Protein AF-A0A327SBS2-F1 (afdb_monomer)

Solvent-accessible surface area (backbone atoms only — not comparable to full-atom values): 11039 Å² total; per-residue (Å²): 139,83,83,77,79,77,68,60,77,76,62,64,79,78,76,78,75,88,78,76,82,39,52,53,24,62,50,71,58,96,84,44,79,43,70,54,49,94,19,88,35,49,37,46,69,55,26,73,46,75,60,91,90,46,40,37,39,25,8,26,40,35,67,100,48,38,32,20,31,36,27,51,72,56,48,68,45,71,47,48,76,61,71,91,72,48,86,82,64,71,45,24,42,33,38,20,55,41,75,59,90,92,44,44,38,34,12,11,26,45,78,45,32,18,24,34,25,54,74,42,42,63,44,74,62,57,78,90,87,63,100,81,65,79,93,67,78,86,59,42,22,36,20,55,35,52,49,75,56,95,90,48,47,39,37,34,30,42,38,48,56,90,51,86,86,51,82,82,52,83,42,83,46,76,52,67,70,82,77,81,82,79,79,78,81,129

Secondary structure (DSSP, 8-state):
---GGGSSTTTGGGSSS-S---S--EEEETTEEEE-S-SSSEEEEEEEEEETTEEEEEEEEEESEEEEEEEETTEEEEPPP-TTT-SS---EEEEEEEEETTEEEEEEEETTEEEEEETTEEEE-S----SS--S-----EEEEEEEEETTEEEEEEEEE---SSSS--EEEEEEES---------

Nearest PDB structures (foldseek):
  5l5c-assembly1_A-2  TM=4.211E-01  e=1.988E-01  Mus musculus
  5w8m-assembly4_D  TM=5.284E-01  e=1.839E+00  Thermochaetoides thermophila
  3qcl-assembly1_A  TM=3.940E-01  e=8.402E+00  Homo sapiens

Structure (mmCIF, N/CA/C/O backbone):
data_AF-A0A327SBS2-F1
#
_entry.id   AF-A0A327SBS2-F1
#
loop_
_atom_site.group_PDB
_atom_site.id
_atom_site.type_symbol
_atom_site.label_atom_id
_atom_site.label_alt_id
_atom_site.label_comp_id
_atom_site.label_asym_id
_atom_site.label_entity_id
_atom_site.label_seq_id
_atom_site.pdbx_PDB_ins_code
_atom_site.Cartn_x
_atom_site.Cartn_y
_atom_site.Cartn_z
_atom_site.occupancy
_atom_site.B_iso_or_equiv
_atom_site.auth_seq_id
_atom_site.auth_comp_id
_atom_site.auth_asym_id
_atom_site.auth_atom_id
_atom_site.pdbx_PDB_model_num
ATOM 1 N N . MET A 1 1 ? -11.056 18.745 54.411 1.00 35.59 1 MET A N 1
ATOM 2 C CA . MET A 1 1 ? -9.935 18.120 53.672 1.00 35.59 1 MET A CA 1
ATOM 3 C C . MET A 1 1 ? -10.459 17.638 52.325 1.00 35.59 1 MET A C 1
ATOM 5 O O . MET A 1 1 ? -11.074 16.586 52.263 1.00 35.59 1 MET A O 1
ATOM 9 N N . CYS A 1 2 ? -10.311 18.448 51.274 1.00 31.70 2 CYS A N 1
ATOM 10 C CA . CYS A 1 2 ? -10.743 18.111 49.915 1.00 31.70 2 CYS A CA 1
ATOM 11 C C . CYS A 1 2 ? -9.495 17.719 49.111 1.00 31.70 2 CYS A C 1
ATOM 13 O O . CYS A 1 2 ? -8.538 18.488 49.045 1.00 31.70 2 CYS A O 1
ATOM 15 N N . ASN A 1 3 ? -9.449 16.487 48.606 1.00 35.09 3 ASN A N 1
ATOM 16 C CA . ASN A 1 3 ? -8.238 15.883 48.056 1.00 35.09 3 ASN A CA 1
ATOM 17 C C . ASN A 1 3 ? -8.115 16.246 46.563 1.00 35.09 3 ASN A C 1
ATOM 19 O O . ASN A 1 3 ? -8.650 15.561 45.696 1.00 35.09 3 ASN A O 1
ATOM 23 N N . SER A 1 4 ? -7.403 17.332 46.251 1.00 43.25 4 SER A N 1
ATOM 24 C CA . SER A 1 4 ? -7.187 17.851 44.885 1.00 43.25 4 SER A CA 1
ATOM 25 C C . SER A 1 4 ? -6.245 17.002 44.012 1.00 43.25 4 SER A C 1
ATOM 27 O O . SER A 1 4 ? -5.851 17.411 42.922 1.00 43.25 4 SER A O 1
ATOM 29 N N . LYS A 1 5 ? -5.887 15.786 44.440 1.00 44.91 5 LYS A N 1
ATOM 30 C CA . LYS A 1 5 ? -4.904 14.935 43.747 1.00 44.91 5 LYS A CA 1
ATOM 31 C C . LYS A 1 5 ? -5.462 14.149 42.549 1.00 44.91 5 LYS A C 1
ATOM 33 O O . LYS A 1 5 ? -4.692 13.468 41.877 1.00 44.91 5 LYS A O 1
ATOM 38 N N . SER A 1 6 ? -6.762 14.253 42.248 1.00 45.91 6 SER A N 1
ATOM 39 C CA . SER A 1 6 ? -7.410 13.471 41.177 1.00 45.91 6 SER A CA 1
ATOM 40 C C . SER A 1 6 ? -7.530 14.179 39.818 1.00 45.91 6 SER A C 1
ATOM 42 O O . SER A 1 6 ? -7.888 13.527 38.843 1.00 45.91 6 SER A O 1
ATOM 44 N N . LEU A 1 7 ? -7.221 15.476 39.710 1.00 41.88 7 LEU A N 1
ATOM 45 C CA . LEU A 1 7 ? -7.415 16.242 38.463 1.00 41.88 7 LEU A CA 1
ATOM 46 C C . LEU A 1 7 ? -6.122 16.528 37.678 1.00 41.88 7 LEU A C 1
ATOM 48 O O . LEU A 1 7 ? -6.184 16.988 36.546 1.00 41.88 7 LEU A O 1
ATOM 52 N N . ILE A 1 8 ? -4.947 16.194 38.224 1.00 39.12 8 ILE A N 1
ATOM 53 C CA . ILE A 1 8 ? -3.649 16.531 37.601 1.00 39.12 8 ILE A CA 1
ATOM 54 C C . ILE A 1 8 ? -3.088 15.376 36.748 1.00 39.12 8 ILE A C 1
ATOM 56 O O . ILE A 1 8 ? -2.320 15.604 35.818 1.00 39.12 8 ILE A O 1
ATOM 60 N N . LYS A 1 9 ? -3.528 14.128 36.970 1.00 36.28 9 LYS A N 1
ATOM 61 C CA . LYS A 1 9 ? -3.070 12.975 36.167 1.00 36.28 9 LYS A CA 1
ATOM 62 C C . LYS A 1 9 ? -3.706 12.887 34.773 1.00 36.28 9 LYS A C 1
ATOM 64 O O . LYS A 1 9 ? -3.168 12.198 33.919 1.00 36.28 9 LYS A O 1
ATOM 69 N N . SER A 1 10 ? -4.812 13.596 34.535 1.00 45.09 10 SER A N 1
ATOM 70 C CA . SER A 1 10 ? -5.526 13.590 33.248 1.00 45.09 10 SER A CA 1
ATOM 71 C C . SER A 1 10 ? -5.122 14.732 32.309 1.00 45.09 10 SER A C 1
ATOM 73 O O . SER A 1 10 ? -5.426 14.662 31.124 1.00 45.09 10 SER A O 1
ATOM 75 N N . ALA A 1 11 ? -4.457 15.777 32.812 1.00 40.56 11 ALA A N 1
ATOM 76 C CA . ALA A 1 11 ? -4.114 16.965 32.024 1.00 40.56 11 ALA A CA 1
ATOM 77 C C . ALA A 1 11 ? -2.638 17.008 31.584 1.00 40.56 11 ALA A C 1
ATOM 79 O O . ALA A 1 11 ? -2.298 17.735 30.658 1.00 40.56 11 ALA A O 1
ATOM 80 N N . LEU A 1 12 ? -1.761 16.201 32.198 1.00 36.97 12 LEU A N 1
ATOM 81 C CA . LEU A 1 12 ? -0.331 16.170 31.857 1.00 36.97 12 LEU A CA 1
ATOM 82 C C . LEU A 1 12 ? 0.021 15.253 30.671 1.00 36.97 12 LEU A C 1
ATOM 84 O O . LEU A 1 12 ? 1.122 15.347 30.142 1.00 36.97 12 LEU A O 1
ATOM 88 N N . SER A 1 13 ? -0.899 14.388 30.232 1.00 50.09 13 SER A N 1
ATOM 89 C CA . SER A 1 13 ? -0.658 13.467 29.108 1.00 50.09 13 SER A CA 1
ATOM 90 C C . SER A 1 13 ? -0.921 14.089 27.730 1.00 50.09 13 SER A C 1
ATOM 92 O O . SER A 1 13 ? -0.699 13.421 26.725 1.00 50.09 13 SER A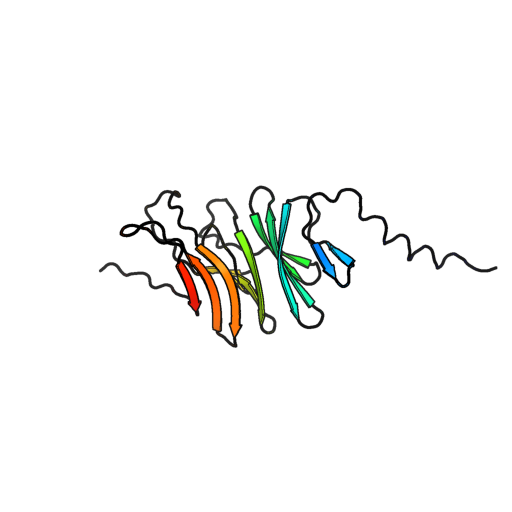 O 1
ATOM 94 N N . LEU A 1 14 ? -1.402 15.337 27.664 1.00 45.91 14 LEU A N 1
ATOM 95 C CA . LEU A 1 14 ? -1.806 15.978 26.406 1.00 45.91 14 LEU A CA 1
ATOM 96 C C . LEU A 1 14 ? -0.849 17.082 25.918 1.00 45.91 14 LEU A C 1
ATOM 98 O O . LEU A 1 14 ? -1.101 17.664 24.870 1.00 45.91 14 LEU A O 1
ATOM 102 N N . PHE A 1 15 ? 0.240 17.380 26.640 1.00 45.09 15 PHE A N 1
ATOM 103 C CA . PHE A 1 15 ? 1.111 18.527 26.325 1.00 45.09 15 PHE A CA 1
ATOM 104 C C . PHE A 1 15 ? 2.614 18.204 26.263 1.00 45.09 15 PHE A C 1
ATOM 106 O O . PHE A 1 15 ? 3.448 19.088 26.433 1.00 45.09 15 PHE A O 1
ATOM 113 N N . LEU A 1 16 ? 2.977 16.944 25.998 1.00 41.97 16 LEU A N 1
ATOM 114 C CA . LEU A 1 16 ? 4.379 16.523 25.859 1.00 41.97 16 LEU A CA 1
ATOM 115 C C . LEU A 1 16 ? 4.670 15.774 24.543 1.00 41.97 16 LEU A C 1
ATOM 117 O O . LEU A 1 16 ? 5.490 14.866 24.530 1.00 41.97 16 LEU A O 1
ATOM 121 N N . ILE A 1 17 ? 3.991 16.127 23.443 1.00 50.75 17 ILE A N 1
ATOM 122 C CA . ILE A 1 17 ? 4.275 15.553 22.105 1.00 50.75 17 ILE A CA 1
ATOM 123 C C . ILE A 1 17 ? 4.868 16.596 21.129 1.00 50.75 17 ILE A C 1
ATOM 125 O O . ILE A 1 17 ? 5.333 16.246 20.055 1.00 50.75 17 ILE A O 1
ATOM 129 N N . PHE A 1 18 ? 4.979 17.877 21.498 1.00 48.78 18 PHE A N 1
ATOM 130 C CA . PHE A 1 18 ? 5.447 18.926 20.572 1.00 48.78 18 PHE A CA 1
ATOM 131 C C . PHE A 1 18 ? 6.913 19.346 20.723 1.00 48.78 18 PHE A C 1
ATOM 133 O O . PHE A 1 18 ? 7.241 20.520 20.563 1.00 48.78 18 PHE A O 1
ATOM 140 N N . LEU A 1 19 ? 7.831 18.416 20.984 1.00 42.59 19 LEU A N 1
ATOM 141 C CA . LEU A 1 19 ? 9.252 18.733 20.859 1.00 42.59 19 LEU A CA 1
ATOM 142 C C . LEU A 1 19 ? 9.979 17.589 20.161 1.00 42.59 19 LEU A C 1
ATOM 144 O O . LEU A 1 19 ? 10.115 16.509 20.722 1.00 42.59 19 LEU A O 1
ATOM 148 N N . THR A 1 20 ? 10.440 17.879 18.940 1.00 42.44 20 THR A N 1
ATOM 149 C CA . THR A 1 20 ? 11.058 16.976 17.947 1.00 42.44 20 THR A CA 1
ATOM 150 C C . THR A 1 20 ? 10.093 16.193 17.044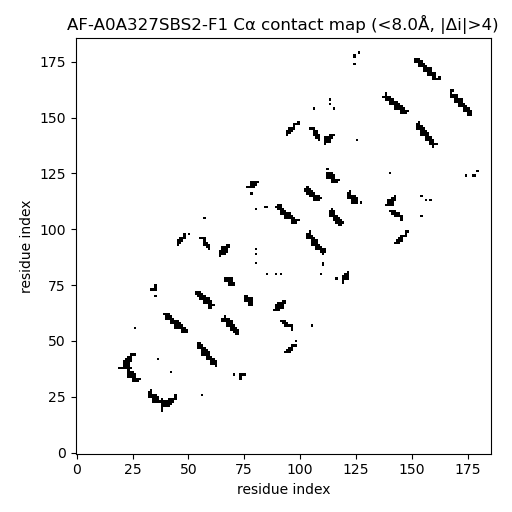 1.00 42.44 20 THR A C 1
ATOM 152 O O . THR A 1 20 ? 10.302 15.023 16.762 1.00 42.44 20 THR A O 1
ATOM 155 N N . ALA A 1 21 ? 9.064 16.845 16.490 1.00 43.12 21 ALA A N 1
ATOM 156 C CA . ALA A 1 21 ? 8.462 16.329 15.256 1.00 43.12 21 ALA A CA 1
ATOM 157 C C . ALA A 1 21 ? 9.437 16.573 14.089 1.00 43.12 21 ALA A C 1
ATOM 159 O O . ALA A 1 21 ? 9.340 17.558 13.358 1.00 43.12 21 ALA A O 1
ATOM 160 N N . LEU A 1 22 ? 10.443 15.707 13.976 1.00 47.34 22 LEU A N 1
ATOM 161 C CA . LEU A 1 22 ? 11.039 15.396 12.685 1.00 47.34 22 LEU A CA 1
ATOM 162 C C . LEU A 1 22 ? 9.996 14.547 11.927 1.00 47.34 22 LEU A C 1
ATOM 164 O O . LEU A 1 22 ? 9.181 13.866 12.545 1.00 47.34 22 LEU A O 1
ATOM 168 N N . VAL A 1 23 ? 9.916 14.744 10.613 1.00 47.22 23 VAL A N 1
ATOM 169 C CA . VAL A 1 23 ? 8.784 14.404 9.728 1.00 47.22 23 VAL A CA 1
ATOM 170 C C . VAL A 1 23 ? 8.104 13.073 10.092 1.00 47.22 23 VAL A C 1
ATOM 172 O O . VAL A 1 23 ? 8.698 12.016 9.929 1.00 47.22 23 VAL A O 1
ATOM 175 N N . SER A 1 24 ? 6.854 13.114 10.573 1.00 54.72 24 SER A N 1
ATOM 176 C CA . SER A 1 24 ? 6.061 11.918 10.882 1.00 54.72 24 SER A CA 1
ATOM 177 C C . SER A 1 24 ? 4.921 11.709 9.888 1.00 54.72 24 SER A C 1
ATOM 179 O O . SER A 1 24 ? 4.363 12.649 9.323 1.00 54.72 24 SER A O 1
ATOM 181 N N . CYS A 1 25 ? 4.567 10.447 9.663 1.00 62.81 25 CYS A N 1
ATOM 182 C CA . CYS A 1 25 ? 3.331 10.086 8.994 1.00 62.81 25 CYS A CA 1
ATOM 183 C C . CYS A 1 25 ? 2.225 10.007 10.046 1.00 62.81 25 CYS A C 1
ATOM 185 O O . CYS A 1 25 ? 2.308 9.177 10.946 1.00 62.81 25 CYS A O 1
ATOM 187 N N . ASP A 1 26 ? 1.180 10.819 9.918 1.00 76.31 26 ASP A N 1
ATOM 188 C CA . ASP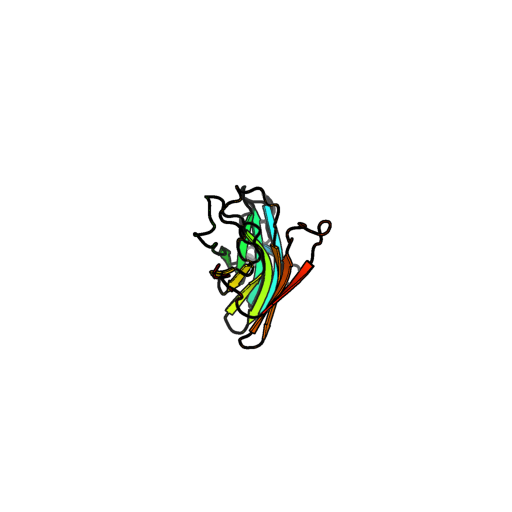 A 1 26 ? 0.091 10.885 10.895 1.00 76.31 26 ASP A CA 1
ATOM 189 C C . ASP A 1 26 ? -1.266 10.676 10.211 1.00 76.31 26 ASP A C 1
ATOM 191 O O . ASP A 1 26 ? -1.423 10.890 9.006 1.00 76.31 26 ASP A O 1
ATOM 195 N N . TYR A 1 27 ? -2.278 10.292 10.988 1.00 80.94 27 TYR A N 1
ATOM 196 C CA . TYR A 1 27 ? -3.676 10.489 10.600 1.00 80.94 27 TYR A CA 1
ATOM 197 C C . TYR A 1 27 ? -4.446 11.163 11.730 1.00 80.94 27 TYR A C 1
ATOM 199 O O . TYR A 1 27 ? -4.108 11.019 12.901 1.00 80.94 27 TYR A O 1
ATOM 207 N N . TRP A 1 28 ? -5.514 11.880 11.392 1.00 80.94 28 TRP A N 1
ATOM 208 C CA . TRP A 1 28 ? -6.361 12.544 12.378 1.00 80.94 28 TRP A CA 1
ATOM 209 C C . TRP A 1 28 ? -7.632 11.735 12.595 1.00 80.94 28 TRP A C 1
ATOM 211 O O . TRP A 1 28 ? -8.353 11.425 11.646 1.00 80.94 28 TRP A O 1
ATOM 221 N N . LYS A 1 29 ? -7.923 11.417 13.856 1.00 77.88 29 LYS A N 1
ATOM 222 C CA . LYS A 1 29 ? -9.189 10.825 14.285 1.00 77.88 29 LYS A CA 1
ATOM 223 C C . LYS A 1 29 ? -9.929 11.846 15.135 1.00 77.88 29 LYS A C 1
ATOM 225 O O . LYS A 1 29 ? -9.460 12.195 16.212 1.00 77.88 29 LYS A O 1
ATOM 230 N N . ASP A 1 30 ? -11.054 12.345 14.628 1.00 85.19 30 ASP A N 1
ATOM 231 C CA . ASP A 1 30 ? -11.888 13.342 15.317 1.00 85.19 30 ASP A CA 1
ATOM 232 C C . ASP A 1 30 ? -11.095 14.593 15.753 1.00 85.19 30 ASP A C 1
ATOM 234 O O . ASP A 1 30 ? -11.277 15.137 16.838 1.00 85.19 30 ASP A O 1
ATOM 238 N N . GLY A 1 31 ? -10.159 15.028 14.901 1.00 82.25 31 GLY A N 1
ATOM 239 C CA . GLY A 1 31 ? -9.269 16.164 15.163 1.00 82.25 31 GLY A CA 1
ATOM 240 C C . GLY A 1 31 ? -8.049 15.848 16.036 1.00 82.25 31 GLY A C 1
ATOM 241 O O . GLY A 1 31 ? -7.173 16.698 16.171 1.00 82.25 31 GLY A O 1
ATOM 242 N N . ILE A 1 32 ? -7.944 14.634 16.583 1.00 81.06 32 ILE A N 1
ATOM 243 C CA . ILE A 1 32 ? -6.805 14.194 17.395 1.00 81.06 32 ILE A CA 1
ATOM 244 C C . ILE A 1 32 ? -5.777 13.495 16.490 1.00 81.06 32 ILE A C 1
ATOM 246 O O . ILE A 1 32 ? -6.142 12.532 15.805 1.00 81.06 32 ILE A O 1
ATOM 250 N N . PRO A 1 33 ? -4.507 13.944 16.463 1.00 82.06 33 PRO A N 1
ATOM 251 C CA . PRO A 1 33 ? -3.468 13.289 15.679 1.00 82.06 33 PRO A CA 1
ATOM 252 C C . PRO A 1 33 ? -3.109 11.925 16.277 1.00 82.06 33 PRO A C 1
ATOM 254 O O . PRO A 1 33 ? -2.955 11.771 17.491 1.00 82.06 33 PRO A O 1
ATOM 257 N N . VAL A 1 34 ? -2.952 10.938 15.405 1.00 82.50 34 VAL A N 1
ATOM 258 C CA . VAL A 1 34 ? -2.415 9.616 15.709 1.00 82.50 34 VAL A CA 1
ATOM 259 C C . VAL A 1 34 ? -1.127 9.453 14.917 1.00 82.50 34 VAL A C 1
ATOM 261 O O . VAL A 1 34 ? -1.146 9.364 13.689 1.00 82.50 34 VAL A O 1
ATOM 264 N N . VAL A 1 35 ? -0.019 9.418 15.650 1.00 80.12 35 VAL A N 1
ATOM 265 C CA . VAL A 1 35 ? 1.332 9.314 15.098 1.00 80.12 35 VAL A CA 1
ATOM 266 C C . VAL A 1 35 ? 1.587 7.886 14.622 1.00 80.12 35 VAL A C 1
ATOM 268 O O . VAL A 1 35 ? 1.342 6.935 15.370 1.00 80.12 35 VAL A O 1
ATOM 271 N N . LEU A 1 36 ? 2.058 7.719 13.382 1.00 73.81 36 LEU A N 1
ATOM 272 C CA . LEU A 1 36 ? 2.340 6.398 12.805 1.00 73.81 36 LEU A CA 1
ATOM 273 C C . LEU A 1 36 ? 3.821 6.046 12.794 1.00 73.81 36 LEU A C 1
ATOM 275 O O . LEU A 1 36 ? 4.132 4.861 12.754 1.00 73.81 36 LEU A O 1
ATOM 279 N N . THR A 1 37 ? 4.718 7.027 12.792 1.00 72.69 37 THR A N 1
ATOM 280 C CA . THR A 1 37 ? 6.176 6.843 12.702 1.00 72.69 37 THR A CA 1
ATOM 281 C C . THR A 1 37 ? 6.865 7.518 13.881 1.00 72.69 37 THR A C 1
ATOM 283 O O . THR A 1 37 ? 6.332 8.456 14.460 1.00 72.69 37 THR A O 1
ATOM 286 N N . ASP A 1 38 ? 8.078 7.094 14.215 1.00 72.56 38 ASP A N 1
ATOM 287 C CA . ASP A 1 38 ? 8.871 7.693 15.299 1.00 72.56 38 ASP A CA 1
ATOM 288 C C . ASP A 1 38 ? 9.525 9.045 14.928 1.00 72.56 38 ASP A C 1
ATOM 290 O O . ASP A 1 38 ? 10.207 9.641 15.757 1.00 72.56 38 ASP A O 1
ATOM 294 N N . GLY A 1 39 ? 9.298 9.529 13.701 1.00 72.69 39 GLY A N 1
ATOM 295 C CA . GLY A 1 39 ? 9.745 10.834 13.208 1.00 72.69 39 GLY A CA 1
ATOM 296 C C . GLY A 1 39 ? 11.175 10.856 12.664 1.00 72.69 39 GLY A C 1
ATOM 297 O O . GLY A 1 39 ? 11.650 11.913 12.261 1.00 72.69 39 GLY A O 1
ATOM 298 N N . HIS A 1 40 ? 11.881 9.721 12.622 1.00 77.19 40 HIS A N 1
ATOM 299 C CA . HIS A 1 40 ? 13.283 9.696 12.178 1.00 77.19 40 HIS A CA 1
ATOM 300 C C . HIS A 1 40 ? 13.450 9.822 10.657 1.00 77.19 40 HIS A C 1
ATOM 302 O O . HIS A 1 40 ? 14.526 10.198 10.198 1.00 77.19 40 HIS A O 1
ATOM 308 N N . ALA A 1 41 ? 12.399 9.549 9.881 1.00 80.25 41 ALA A N 1
ATOM 309 C CA . ALA A 1 41 ? 12.449 9.495 8.426 1.00 80.25 41 ALA A CA 1
ATOM 310 C C . ALA A 1 41 ? 11.236 10.175 7.786 1.00 80.25 41 ALA A C 1
ATOM 312 O O . ALA A 1 41 ? 10.126 10.122 8.313 1.00 80.25 41 ALA A O 1
ATOM 313 N N . ASN A 1 42 ? 11.434 10.764 6.603 1.00 85.56 42 ASN A N 1
ATOM 314 C CA . ASN A 1 42 ? 10.336 11.340 5.830 1.00 85.56 42 ASN A CA 1
ATOM 315 C C . ASN A 1 42 ? 9.313 10.256 5.503 1.00 85.56 42 ASN A C 1
ATOM 317 O O . ASN A 1 42 ? 9.666 9.239 4.920 1.00 85.56 42 ASN A O 1
ATOM 321 N N . ALA A 1 43 ? 8.040 10.473 5.804 1.00 88.25 43 ALA A N 1
ATOM 322 C CA . ALA A 1 43 ? 7.016 9.474 5.546 1.00 88.25 43 ALA A CA 1
ATOM 323 C C . ALA A 1 43 ? 5.744 10.107 4.979 1.00 88.25 43 ALA A C 1
ATOM 325 O O . ALA A 1 43 ? 5.464 11.287 5.192 1.00 88.25 43 ALA A O 1
ATOM 326 N N . SER A 1 44 ? 4.986 9.325 4.212 1.00 91.06 44 SER A N 1
ATOM 327 C CA . SER A 1 44 ? 3.764 9.785 3.553 1.00 91.06 44 SER A CA 1
ATOM 328 C C . SER A 1 44 ? 2.644 8.765 3.711 1.00 91.06 44 SER A C 1
ATOM 330 O O . SER A 1 44 ? 2.798 7.609 3.315 1.00 91.06 44 SER A O 1
ATOM 332 N N . ALA A 1 45 ? 1.508 9.205 4.261 1.00 92.62 45 ALA A N 1
ATOM 333 C CA . ALA A 1 45 ? 0.251 8.460 4.257 1.00 92.62 45 ALA A CA 1
ATOM 334 C C . ALA A 1 45 ? -0.469 8.762 2.948 1.00 92.62 45 ALA A C 1
ATOM 336 O O . ALA A 1 45 ? -0.876 9.897 2.699 1.00 92.62 45 ALA A O 1
ATOM 337 N N . THR A 1 46 ? -0.650 7.743 2.119 1.00 95.69 46 THR A N 1
ATOM 338 C CA . THR A 1 46 ? -1.232 7.893 0.780 1.00 95.69 46 THR A CA 1
ATOM 339 C C . THR A 1 46 ? -2.674 7.411 0.723 1.00 95.69 46 THR A C 1
ATOM 341 O O . THR A 1 46 ? -3.448 7.884 -0.108 1.00 95.69 46 THR A O 1
ATOM 344 N N . ALA A 1 47 ? -3.065 6.497 1.615 1.00 96.94 47 ALA A N 1
ATOM 345 C CA . ALA A 1 47 ? -4.418 5.968 1.654 1.00 96.94 47 ALA A CA 1
ATOM 346 C C . ALA A 1 47 ? -4.848 5.576 3.068 1.00 96.94 47 ALA A C 1
ATOM 348 O O . ALA A 1 47 ? -4.062 5.053 3.856 1.00 96.94 47 ALA A O 1
ATOM 349 N N . ILE A 1 48 ? -6.131 5.778 3.364 1.00 96.50 48 ILE A N 1
ATOM 350 C CA . ILE A 1 48 ? -6.767 5.405 4.627 1.00 96.50 48 ILE A CA 1
ATOM 351 C C . ILE A 1 48 ? -8.089 4.692 4.350 1.00 96.50 48 ILE A C 1
ATOM 353 O O . ILE A 1 48 ? -8.826 5.045 3.431 1.00 96.50 48 ILE A O 1
ATOM 357 N N . THR A 1 49 ? -8.399 3.681 5.153 1.00 96.25 49 THR A N 1
ATOM 358 C CA . THR A 1 49 ? -9.696 3.003 5.137 1.00 96.25 49 THR A CA 1
ATOM 359 C C . THR A 1 49 ? -10.071 2.533 6.538 1.00 96.25 49 THR A C 1
ATOM 361 O O . THR A 1 49 ? -9.212 2.357 7.404 1.00 96.25 49 THR A O 1
ATOM 364 N N . VAL A 1 50 ? -11.367 2.349 6.780 1.00 95.75 50 VAL A N 1
ATOM 365 C CA . VAL A 1 50 ? -11.909 1.982 8.092 1.00 95.75 50 VAL A CA 1
ATOM 366 C C . VAL A 1 50 ? -12.798 0.754 7.943 1.00 95.75 50 VAL A C 1
ATOM 368 O O . VAL A 1 50 ? -13.678 0.716 7.083 1.00 95.75 50 VAL A O 1
ATOM 371 N N . LYS A 1 51 ? -12.593 -0.250 8.802 1.00 95.00 51 LYS A N 1
ATOM 372 C CA . LYS A 1 51 ? -13.460 -1.431 8.908 1.00 95.00 51 LYS A CA 1
ATOM 373 C C . LYS A 1 51 ? -13.889 -1.619 10.360 1.00 95.00 51 LYS A C 1
ATOM 375 O O . LYS A 1 51 ? -13.101 -2.056 11.197 1.00 95.00 51 LYS A O 1
ATOM 380 N N . GLY A 1 52 ? -15.159 -1.341 10.648 1.00 94.44 52 GLY A N 1
ATOM 381 C CA . GLY A 1 52 ? -15.659 -1.347 12.023 1.00 94.44 52 GLY A CA 1
ATOM 382 C C . GLY A 1 52 ? -14.918 -0.299 12.853 1.00 94.44 52 GLY A C 1
ATOM 383 O O . GLY A 1 52 ? -14.960 0.881 12.527 1.00 94.44 52 GLY A O 1
ATOM 384 N N . THR A 1 53 ? -14.215 -0.732 13.899 1.00 92.06 53 THR A N 1
ATOM 385 C CA . THR A 1 53 ? -13.394 0.142 14.755 1.00 92.06 53 THR A CA 1
ATOM 386 C C . THR A 1 53 ? -11.938 0.255 14.309 1.00 92.06 53 THR A C 1
ATOM 388 O O . THR A 1 53 ? -11.194 1.048 14.882 1.00 92.06 53 THR A O 1
ATOM 391 N N . ASP A 1 54 ? -11.517 -0.555 13.337 1.00 93.50 54 ASP A N 1
ATOM 392 C CA . ASP A 1 54 ? -10.131 -0.614 12.895 1.00 93.50 54 ASP A CA 1
ATOM 393 C C . ASP A 1 54 ? -9.861 0.412 11.792 1.00 93.50 54 ASP A C 1
ATOM 395 O O . ASP A 1 54 ? -10.537 0.416 10.759 1.00 93.50 54 ASP A O 1
ATOM 399 N N . VAL A 1 55 ? -8.833 1.233 11.994 1.00 93.88 55 VAL A N 1
ATOM 400 C CA . VAL A 1 55 ? -8.313 2.182 11.006 1.00 93.88 55 VAL A CA 1
ATOM 401 C C . VAL A 1 55 ? -7.056 1.600 10.379 1.00 93.88 55 VAL A C 1
ATOM 403 O O . VAL A 1 55 ? -6.134 1.194 11.090 1.00 93.88 55 VAL A O 1
ATOM 406 N N . TYR A 1 56 ? -7.019 1.580 9.052 1.00 95.31 56 TYR A N 1
ATOM 407 C CA . TYR A 1 56 ? -5.878 1.128 8.274 1.00 95.31 56 TYR A CA 1
ATOM 408 C C . TYR A 1 56 ? -5.340 2.289 7.453 1.00 95.31 56 TYR A C 1
ATOM 410 O O . TYR A 1 56 ? -6.103 2.944 6.745 1.00 95.31 56 TYR A O 1
ATOM 418 N N . VAL A 1 57 ? -4.033 2.514 7.520 1.00 96.12 57 VAL A N 1
ATOM 419 C CA . VAL A 1 57 ? -3.352 3.555 6.740 1.00 96.12 57 VAL A CA 1
ATOM 420 C C . VAL A 1 57 ? -2.220 2.900 5.973 1.00 96.12 57 VAL A C 1
ATOM 422 O O . VAL A 1 57 ? -1.451 2.156 6.572 1.00 96.12 57 VAL A O 1
ATOM 425 N N . ALA A 1 58 ? -2.125 3.152 4.674 1.00 96.31 58 ALA A N 1
ATOM 426 C CA . ALA A 1 58 ? -1.017 2.723 3.831 1.00 96.31 58 ALA A CA 1
ATOM 427 C C . ALA A 1 58 ? -0.198 3.929 3.374 1.00 96.31 58 ALA A C 1
ATOM 429 O O . ALA A 1 58 ? -0.697 5.056 3.306 1.00 96.31 58 ALA A O 1
ATOM 430 N N . GLY A 1 59 ? 1.065 3.669 3.070 1.00 95.12 59 GLY A N 1
ATOM 431 C CA . GLY A 1 59 ? 2.009 4.700 2.699 1.00 95.12 59 GLY A CA 1
ATOM 432 C C . GLY A 1 59 ? 3.415 4.150 2.558 1.00 95.12 59 GLY A C 1
ATOM 433 O O . GLY A 1 59 ? 3.624 2.953 2.343 1.00 95.12 59 GLY A O 1
ATOM 434 N N . TYR A 1 60 ? 4.388 5.029 2.704 1.00 93.25 60 TYR A N 1
ATOM 435 C CA . TYR A 1 60 ? 5.792 4.656 2.710 1.00 93.25 60 TYR A CA 1
ATOM 436 C C . TYR A 1 60 ? 6.577 5.539 3.670 1.00 93.25 60 TYR A C 1
ATOM 438 O O . TYR A 1 60 ? 6.178 6.659 3.995 1.00 93.25 60 TYR A O 1
ATOM 446 N N . GLU A 1 61 ? 7.700 5.001 4.114 1.00 91.56 61 GLU A N 1
ATOM 447 C CA . GLU A 1 61 ? 8.703 5.686 4.917 1.00 91.56 61 GLU A CA 1
ATOM 448 C C . GLU A 1 61 ? 9.994 5.714 4.106 1.00 91.56 61 GLU A C 1
ATOM 450 O O . GLU A 1 61 ? 10.350 4.720 3.480 1.00 91.56 61 GLU A O 1
ATOM 455 N N . ASN A 1 62 ? 10.641 6.868 4.048 1.00 89.38 62 ASN A N 1
ATOM 456 C CA . ASN A 1 62 ? 11.802 7.141 3.221 1.00 89.38 62 ASN A CA 1
ATOM 457 C C . ASN A 1 62 ? 12.992 7.486 4.115 1.00 89.38 62 ASN A C 1
ATOM 459 O O . ASN A 1 62 ? 13.219 8.653 4.451 1.00 89.38 62 ASN A O 1
ATOM 463 N N . ASP A 1 63 ? 13.713 6.434 4.488 1.00 86.56 63 ASP A N 1
ATOM 464 C CA . ASP A 1 63 ? 15.000 6.472 5.176 1.00 86.56 63 ASP A CA 1
ATOM 465 C C . ASP A 1 63 ? 16.072 6.045 4.164 1.00 86.56 63 ASP A C 1
ATOM 467 O O . ASP A 1 63 ? 16.311 4.857 3.959 1.00 86.56 63 ASP A O 1
ATOM 471 N N . GLU A 1 64 ? 16.591 7.018 3.408 1.00 87.75 64 GLU A N 1
ATOM 472 C CA . GLU A 1 64 ? 17.4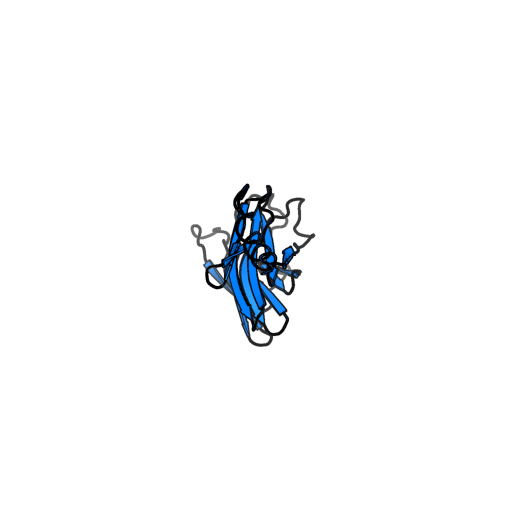28 6.866 2.197 1.00 87.75 64 GLU A CA 1
ATOM 473 C C . GLU A 1 64 ? 16.733 6.214 0.984 1.00 87.75 64 GLU A C 1
ATOM 475 O O . GLU A 1 64 ? 16.931 6.651 -0.153 1.00 87.75 64 GLU A O 1
ATOM 480 N N . ILE A 1 65 ? 15.900 5.197 1.212 1.00 88.19 65 ILE A N 1
ATOM 481 C CA . ILE A 1 65 ? 15.096 4.496 0.210 1.00 88.19 65 ILE A CA 1
ATOM 482 C C . ILE A 1 65 ? 13.655 4.404 0.720 1.00 88.19 65 ILE A C 1
ATOM 484 O O . ILE A 1 65 ? 13.409 3.994 1.853 1.00 88.19 65 ILE A O 1
ATOM 488 N N . ALA A 1 66 ? 12.682 4.734 -0.134 1.00 91.69 66 ALA A N 1
ATOM 489 C CA . ALA A 1 66 ? 11.271 4.565 0.200 1.00 91.69 66 ALA A CA 1
ATOM 490 C C . ALA A 1 66 ? 10.915 3.079 0.369 1.00 91.69 66 ALA A C 1
ATOM 492 O O . ALA A 1 66 ? 11.168 2.268 -0.524 1.00 91.69 66 ALA A O 1
ATOM 493 N N . VAL A 1 67 ? 10.302 2.739 1.503 1.00 92.75 67 VAL A N 1
ATOM 494 C CA . VAL A 1 67 ? 9.816 1.399 1.836 1.00 92.75 67 VAL A CA 1
ATOM 495 C C . VAL A 1 67 ? 8.331 1.462 2.168 1.00 92.75 67 VAL A C 1
ATOM 497 O O . VAL A 1 67 ? 7.896 2.202 3.058 1.00 92.75 67 VAL A O 1
ATOM 500 N N . ALA A 1 68 ? 7.541 0.651 1.471 1.00 95.06 68 ALA A N 1
ATOM 501 C CA . ALA A 1 68 ? 6.102 0.613 1.631 1.00 95.06 68 ALA A CA 1
ATOM 502 C C . ALA A 1 68 ? 5.699 -0.015 2.971 1.00 95.06 68 ALA A C 1
ATOM 504 O O . ALA A 1 68 ? 6.222 -1.043 3.417 1.00 95.06 68 ALA A O 1
ATOM 505 N N . ARG A 1 69 ? 4.715 0.605 3.619 1.00 93.94 69 ARG A N 1
ATOM 506 C CA . ARG A 1 69 ? 4.209 0.220 4.936 1.00 93.94 69 ARG A CA 1
ATOM 507 C C . ARG A 1 69 ? 2.694 0.347 4.976 1.00 93.94 69 ARG A C 1
ATOM 509 O O . ARG A 1 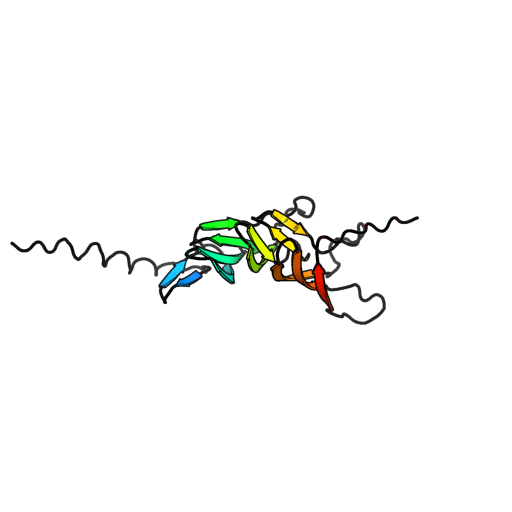69 ? 2.080 1.106 4.224 1.00 93.94 69 ARG A O 1
ATOM 516 N N . TYR A 1 70 ? 2.087 -0.359 5.918 1.00 94.56 70 TYR A N 1
ATOM 517 C CA . TYR A 1 70 ? 0.753 -0.020 6.392 1.00 94.56 70 TYR A CA 1
ATOM 518 C C . TYR A 1 70 ? 0.685 -0.112 7.907 1.00 94.56 70 TYR A C 1
ATOM 520 O O . TYR A 1 70 ? 1.482 -0.801 8.537 1.00 94.56 70 TYR A O 1
ATOM 528 N N . CYS A 1 71 ? -0.280 0.564 8.506 1.00 92.31 71 CYS A N 1
ATOM 529 C CA . CYS A 1 71 ? -0.582 0.444 9.918 1.00 92.31 71 CYS A CA 1
ATOM 530 C C . CYS A 1 71 ? -2.029 -0.003 10.116 1.00 92.31 71 CYS A C 1
ATOM 532 O O . CYS A 1 71 ? -2.897 0.273 9.287 1.00 92.31 71 CYS A O 1
ATOM 534 N N . LYS A 1 72 ? -2.282 -0.676 11.237 1.00 91.44 72 LYS A N 1
ATOM 535 C CA . LYS A 1 72 ? -3.619 -0.940 11.767 1.00 91.44 72 LYS A CA 1
ATOM 536 C C . LYS A 1 72 ? -3.680 -0.370 13.180 1.00 91.44 72 LYS A C 1
ATOM 538 O O . LYS A 1 72 ? -2.957 -0.850 14.050 1.00 91.44 72 LYS A O 1
ATOM 543 N N . ASN A 1 73 ? -4.530 0.629 13.416 1.00 87.94 73 ASN A N 1
ATOM 544 C CA . ASN A 1 73 ? -4.655 1.326 14.707 1.00 87.94 73 ASN A CA 1
ATOM 545 C C . ASN A 1 73 ? -3.291 1.787 15.266 1.00 87.94 73 ASN A C 1
ATOM 547 O O . ASN A 1 73 ? -2.962 1.510 16.418 1.00 87.94 73 ASN A O 1
ATOM 551 N N . GLY A 1 74 ? -2.455 2.400 14.423 1.00 83.12 74 GLY A N 1
ATOM 552 C CA . GLY A 1 74 ? -1.108 2.858 14.793 1.00 83.12 74 GLY A CA 1
ATOM 553 C C . GLY A 1 74 ? -0.028 1.768 14.814 1.00 83.12 74 GLY A C 1
ATOM 554 O O . GLY A 1 74 ? 1.156 2.084 14.774 1.00 83.12 74 GLY A O 1
ATOM 555 N N . LYS A 1 75 ? -0.384 0.475 14.799 1.00 86.19 75 LYS A N 1
ATOM 556 C CA . LYS A 1 75 ? 0.607 -0.608 14.713 1.00 86.19 75 LYS A CA 1
ATOM 557 C C . LYS A 1 75 ? 1.073 -0.795 13.272 1.00 86.19 75 LYS A C 1
ATOM 559 O O . LYS A 1 75 ? 0.312 -1.297 12.445 1.00 86.19 75 LYS A O 1
ATOM 564 N N . GLN A 1 76 ? 2.317 -0.423 12.989 1.00 88.00 76 GLN A N 1
ATOM 565 C CA . GLN A 1 76 ? 2.919 -0.548 11.663 1.00 88.00 76 GLN A CA 1
ATOM 566 C C . GLN A 1 76 ? 3.248 -1.995 11.258 1.00 88.00 76 GLN A C 1
ATOM 568 O O . GLN A 1 76 ? 3.467 -2.883 12.083 1.00 88.00 76 GLN A O 1
ATOM 573 N N . THR A 1 77 ? 3.302 -2.224 9.952 1.00 91.94 77 THR A N 1
ATOM 574 C CA . THR A 1 77 ? 3.748 -3.443 9.280 1.00 91.94 77 THR A CA 1
ATOM 575 C C . THR A 1 77 ? 4.449 -3.047 7.982 1.00 91.94 77 THR A C 1
ATOM 577 O O . THR A 1 77 ? 3.888 -2.320 7.161 1.00 91.94 77 THR A O 1
ATOM 580 N N . VAL A 1 78 ? 5.678 -3.530 7.801 1.00 93.12 78 VAL A N 1
ATOM 581 C CA . VAL A 1 78 ? 6.454 -3.350 6.566 1.00 93.12 78 VAL A CA 1
ATOM 582 C C . VAL A 1 78 ? 5.928 -4.303 5.496 1.00 93.12 78 VAL A C 1
ATOM 584 O O . VAL A 1 78 ? 5.685 -5.481 5.776 1.00 93.12 78 VAL A O 1
ATOM 587 N N . LEU A 1 79 ? 5.742 -3.802 4.276 1.00 94.12 79 LEU A N 1
ATOM 588 C CA . LEU A 1 79 ? 5.380 -4.627 3.129 1.00 94.12 79 LEU A CA 1
ATOM 589 C C . LEU A 1 79 ? 6.626 -5.327 2.594 1.00 94.12 79 LEU A C 1
ATOM 591 O O . LEU A 1 79 ? 7.660 -4.701 2.381 1.00 94.12 79 LEU A O 1
ATOM 595 N N . LYS A 1 80 ? 6.543 -6.646 2.406 1.00 91.94 80 LYS A N 1
ATOM 596 C CA . LYS A 1 80 ? 7.676 -7.411 1.883 1.00 91.94 80 LYS A CA 1
ATOM 597 C C . LYS A 1 80 ? 7.862 -7.121 0.402 1.00 91.94 80 LYS A C 1
ATOM 599 O O . LYS A 1 80 ? 6.888 -6.934 -0.318 1.00 91.94 80 LYS A O 1
ATOM 604 N N . ILE A 1 81 ? 9.103 -7.184 -0.042 1.00 88.00 81 ILE A N 1
ATOM 605 C CA . ILE A 1 81 ? 9.471 -7.162 -1.456 1.00 88.00 81 ILE A CA 1
ATOM 606 C C . ILE A 1 81 ? 9.792 -8.586 -1.933 1.00 88.00 81 ILE A C 1
ATOM 608 O O . ILE A 1 81 ? 10.113 -9.461 -1.117 1.00 88.00 81 ILE A O 1
ATOM 612 N N . ASP A 1 82 ? 9.710 -8.838 -3.234 1.00 82.69 82 ASP A N 1
ATOM 613 C CA . ASP A 1 82 ? 10.185 -10.070 -3.853 1.00 82.69 82 ASP A CA 1
ATOM 614 C C . ASP A 1 82 ? 11.722 -10.068 -3.892 1.00 82.69 82 ASP A C 1
ATOM 616 O O . ASP A 1 82 ? 12.373 -9.295 -4.599 1.00 82.69 82 ASP A O 1
ATOM 620 N N . SER A 1 83 ? 12.330 -10.981 -3.133 1.00 76.19 83 SER A N 1
ATOM 621 C CA . SER A 1 83 ? 13.787 -11.107 -3.042 1.00 76.19 83 SER A CA 1
ATOM 622 C C . SER A 1 83 ? 14.458 -11.456 -4.371 1.00 76.19 83 SER A C 1
ATOM 624 O O . SER A 1 83 ? 15.660 -11.248 -4.508 1.00 76.19 83 SER A O 1
ATOM 626 N N . LYS A 1 84 ? 13.710 -11.956 -5.362 1.00 73.00 84 LYS 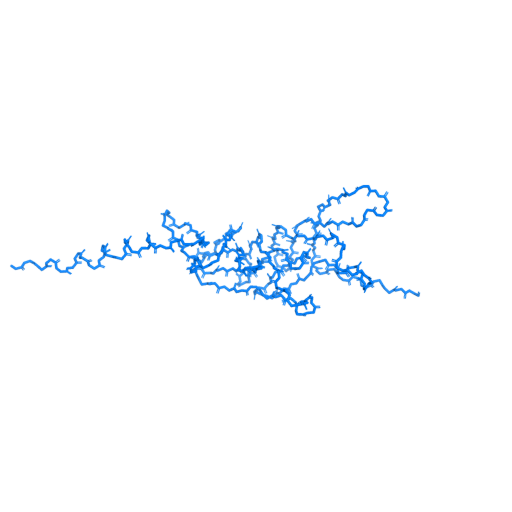A N 1
ATOM 627 C CA . LYS A 1 84 ? 14.227 -12.215 -6.715 1.00 73.00 84 LYS A CA 1
ATOM 628 C C . LYS A 1 84 ? 14.432 -10.936 -7.524 1.00 73.00 84 LYS A C 1
ATOM 630 O O . LYS A 1 84 ? 15.161 -10.963 -8.514 1.00 73.00 84 LYS A O 1
ATOM 635 N N . LEU A 1 85 ? 13.764 -9.848 -7.142 1.00 67.38 85 LEU A N 1
ATOM 636 C CA . LEU A 1 85 ? 13.915 -8.536 -7.766 1.00 67.38 85 LEU A CA 1
ATOM 637 C C . LEU A 1 85 ? 14.963 -7.674 -7.062 1.00 67.38 85 LEU A C 1
ATOM 639 O O . LEU A 1 85 ? 15.550 -6.804 -7.703 1.00 67.38 85 LEU A O 1
ATOM 643 N N . SER A 1 86 ? 15.217 -7.925 -5.775 1.00 64.94 86 SER A N 1
ATOM 644 C CA . SER A 1 86 ? 16.153 -7.128 -4.986 1.00 64.94 86 SER A CA 1
ATOM 645 C C . SER A 1 86 ? 17.595 -7.298 -5.474 1.00 64.94 86 SER A C 1
ATOM 647 O O . SER A 1 86 ? 18.171 -8.383 -5.440 1.00 64.94 86 SER A O 1
ATOM 649 N N . ASN A 1 87 ? 18.195 -6.188 -5.898 1.00 62.38 87 ASN A N 1
ATOM 650 C CA . ASN A 1 87 ? 19.628 -6.040 -6.157 1.00 62.38 87 ASN A CA 1
ATOM 651 C C . ASN A 1 87 ? 20.363 -5.379 -4.971 1.00 62.38 87 ASN A C 1
ATOM 653 O O . ASN A 1 87 ? 21.450 -4.836 -5.150 1.00 62.38 87 ASN A O 1
ATOM 657 N N . GLY A 1 88 ? 19.761 -5.391 -3.775 1.00 62.00 88 GLY A N 1
ATOM 658 C CA . GLY A 1 88 ? 20.270 -4.724 -2.573 1.00 62.00 88 GLY A CA 1
ATOM 659 C C . GLY A 1 88 ? 19.578 -3.397 -2.239 1.00 62.00 88 GLY A C 1
ATOM 660 O O . GLY A 1 88 ? 19.641 -2.970 -1.091 1.00 62.00 88 GLY A O 1
ATOM 661 N N . ALA A 1 89 ? 18.863 -2.776 -3.183 1.00 67.00 89 ALA A N 1
ATOM 662 C CA . ALA A 1 89 ? 17.885 -1.732 -2.864 1.00 67.00 89 ALA A CA 1
ATOM 663 C C . ALA A 1 89 ? 16.560 -2.380 -2.424 1.00 67.00 89 ALA A C 1
ATOM 665 O O . ALA A 1 89 ? 16.270 -3.494 -2.849 1.00 67.00 89 ALA A O 1
ATOM 666 N N . ASN A 1 90 ? 15.748 -1.702 -1.604 1.00 82.44 90 ASN A N 1
ATOM 667 C CA . ASN A 1 90 ? 14.428 -2.180 -1.150 1.00 82.44 90 ASN A CA 1
ATOM 668 C C . ASN A 1 90 ? 13.302 -1.189 -1.503 1.00 82.44 90 ASN A C 1
ATOM 670 O O . ASN A 1 90 ? 12.392 -0.959 -0.707 1.00 82.44 90 ASN A O 1
ATOM 674 N N . TYR A 1 91 ? 13.382 -0.569 -2.686 1.00 89.50 91 TYR A N 1
ATOM 675 C CA . TYR A 1 91 ? 12.450 0.487 -3.078 1.00 89.50 91 TYR A CA 1
ATOM 676 C C . TYR A 1 91 ? 11.025 -0.044 -3.262 1.00 89.50 91 TYR A C 1
ATOM 678 O O . TYR A 1 91 ? 10.765 -0.905 -4.109 1.00 89.50 91 TYR A O 1
ATOM 686 N N . SER A 1 92 ? 10.092 0.511 -2.494 1.00 93.50 92 SER A N 1
ATOM 687 C CA . SER A 1 92 ? 8.663 0.251 -2.618 1.00 93.50 92 SER A CA 1
ATOM 688 C C . SER A 1 92 ? 7.831 1.421 -2.094 1.00 93.50 92 SER A C 1
ATOM 690 O O . SER A 1 92 ? 8.176 2.062 -1.106 1.00 93.50 92 SER A O 1
ATOM 692 N N . GLU A 1 93 ? 6.688 1.674 -2.727 1.00 95.56 93 GLU A N 1
ATOM 693 C CA . GLU A 1 93 ? 5.720 2.682 -2.280 1.00 95.56 93 GLU A CA 1
ATOM 694 C C . GLU A 1 93 ? 4.302 2.108 -2.340 1.00 95.56 93 GLU A C 1
ATOM 696 O O . GLU A 1 93 ? 3.944 1.449 -3.317 1.00 95.56 93 GLU A O 1
ATOM 701 N N . ALA A 1 94 ? 3.480 2.363 -1.318 1.00 97.31 94 ALA A N 1
ATOM 702 C CA . ALA A 1 94 ? 2.054 2.035 -1.327 1.00 97.31 94 ALA A CA 1
ATOM 703 C C . ALA A 1 94 ? 1.215 3.275 -1.654 1.00 97.31 94 ALA A C 1
ATOM 705 O O . ALA A 1 94 ? 1.484 4.360 -1.138 1.00 97.31 94 ALA A O 1
ATOM 706 N N . TYR A 1 95 ? 0.167 3.106 -2.463 1.00 97.62 95 TYR A N 1
ATOM 707 C CA . TYR A 1 95 ? -0.696 4.199 -2.931 1.00 97.62 95 TYR A CA 1
ATOM 708 C C . TYR A 1 95 ? -2.186 3.994 -2.640 1.00 97.62 95 TYR A C 1
ATOM 710 O O . TYR A 1 95 ? -2.948 4.955 -2.636 1.00 97.62 95 TYR A O 1
ATOM 718 N N . SER A 1 96 ? -2.633 2.757 -2.417 1.00 98.38 96 SER A N 1
ATOM 719 C CA . SER A 1 96 ? -4.046 2.457 -2.168 1.00 98.38 96 SER A CA 1
ATOM 720 C C . SER A 1 96 ? -4.190 1.270 -1.229 1.00 98.38 96 SER A C 1
ATOM 722 O O . SER A 1 96 ? -3.372 0.357 -1.274 1.00 98.38 96 SER A O 1
ATOM 724 N N . ILE A 1 97 ? -5.231 1.269 -0.395 1.00 98.38 97 ILE A N 1
ATOM 725 C CA . ILE A 1 97 ? -5.539 0.188 0.545 1.00 98.38 97 ILE A CA 1
ATOM 726 C C . ILE A 1 97 ? -7.022 -0.178 0.483 1.00 98.38 97 ILE A C 1
ATOM 728 O O . ILE A 1 97 ? -7.895 0.687 0.434 1.00 98.38 97 ILE A O 1
ATOM 732 N N . PHE A 1 98 ? -7.303 -1.476 0.518 1.00 98.31 98 PHE A N 1
ATOM 733 C CA . PHE A 1 98 ? -8.638 -2.050 0.529 1.00 98.31 98 PHE A CA 1
ATOM 734 C C . PHE A 1 98 ? -8.699 -3.221 1.512 1.00 98.31 98 PHE A C 1
ATOM 736 O O . PHE A 1 98 ? -7.789 -4.049 1.565 1.00 98.31 98 PHE A O 1
ATOM 743 N N . ILE A 1 99 ? -9.789 -3.324 2.274 1.00 97.81 99 ILE A N 1
ATOM 744 C CA . ILE A 1 99 ? -9.994 -4.409 3.242 1.00 97.81 99 ILE A CA 1
ATOM 745 C C . ILE A 1 99 ? -11.157 -5.281 2.775 1.00 97.81 99 ILE A C 1
ATOM 747 O O . ILE A 1 99 ? -12.284 -4.800 2.666 1.00 97.81 99 ILE A O 1
ATOM 751 N N . ALA A 1 100 ? -10.901 -6.569 2.535 1.00 96.25 100 ALA A N 1
ATOM 752 C CA . ALA A 1 100 ? -11.927 -7.536 2.142 1.00 96.25 100 ALA A CA 1
ATOM 753 C C . ALA A 1 100 ? -11.983 -8.677 3.159 1.00 96.25 100 ALA A C 1
ATOM 755 O O . ALA A 1 100 ? -11.053 -9.477 3.275 1.00 96.25 100 ALA A O 1
ATOM 756 N N . GLY A 1 101 ? -13.068 -8.758 3.933 1.00 94.12 101 GLY A N 1
ATOM 757 C CA . GLY A 1 101 ? -13.100 -9.674 5.072 1.00 94.12 101 GLY A CA 1
ATOM 758 C C . GLY A 1 101 ? -11.928 -9.370 6.008 1.00 94.12 101 GLY A C 1
ATOM 759 O O . GLY A 1 101 ? -11.786 -8.233 6.451 1.00 94.12 101 GLY A O 1
ATOM 760 N N . ASN A 1 102 ? -11.092 -10.359 6.312 1.00 94.44 102 ASN A N 1
ATOM 761 C CA . ASN A 1 102 ? -9.921 -10.186 7.183 1.00 94.44 102 ASN A CA 1
ATOM 762 C C . ASN A 1 102 ? -8.624 -9.876 6.425 1.00 94.44 102 ASN A C 1
ATOM 764 O O . ASN A 1 102 ? -7.596 -9.659 7.060 1.00 94.44 102 ASN A O 1
ATOM 768 N N . ASP A 1 103 ? -8.678 -9.857 5.096 1.00 97.12 103 ASP A N 1
ATOM 769 C CA . ASP A 1 103 ? -7.513 -9.642 4.255 1.00 97.12 103 ASP A CA 1
ATOM 770 C C . ASP A 1 103 ? -7.308 -8.149 3.968 1.00 97.12 103 ASP A C 1
ATOM 772 O O . ASP A 1 103 ? -8.254 -7.412 3.665 1.00 97.12 103 ASP A O 1
ATOM 776 N N . VAL A 1 104 ? -6.047 -7.727 4.024 1.00 97.75 104 VAL A N 1
ATOM 777 C CA . VAL A 1 104 ? -5.579 -6.387 3.665 1.00 97.75 104 VAL A CA 1
ATOM 778 C C . VAL A 1 104 ? -4.958 -6.449 2.275 1.00 97.75 104 VAL A C 1
ATOM 780 O O . VAL A 1 104 ? -4.022 -7.220 2.053 1.00 97.75 104 VAL A O 1
ATOM 783 N N . TYR A 1 105 ? -5.463 -5.633 1.355 1.00 98.44 105 TYR A N 1
ATOM 784 C CA . TYR A 1 105 ? -4.968 -5.500 -0.011 1.00 98.44 105 TYR A CA 1
ATOM 785 C C . TYR A 1 105 ? -4.424 -4.096 -0.211 1.00 98.44 105 TYR A C 1
ATOM 787 O O . TYR A 1 105 ? -5.122 -3.124 0.058 1.00 98.44 105 TYR A O 1
ATOM 795 N N . ILE A 1 106 ? -3.189 -3.976 -0.677 1.00 98.56 106 ILE A N 1
ATOM 796 C CA . ILE A 1 106 ? -2.527 -2.684 -0.865 1.00 98.56 106 ILE A CA 1
ATOM 797 C C . ILE A 1 106 ? -1.964 -2.641 -2.276 1.00 98.56 106 ILE A C 1
ATOM 799 O O . ILE A 1 106 ? -1.268 -3.570 -2.648 1.00 98.56 106 ILE A O 1
ATOM 803 N N . ALA A 1 107 ? -2.246 -1.605 -3.059 1.00 97.94 107 ALA A N 1
ATOM 804 C CA . ALA A 1 107 ? -1.628 -1.404 -4.373 1.00 97.94 107 ALA A CA 1
ATOM 805 C C . ALA A 1 107 ? -0.496 -0.383 -4.294 1.00 97.94 107 ALA A C 1
ATOM 807 O O . ALA A 1 107 ? -0.567 0.573 -3.516 1.00 97.94 107 ALA A O 1
ATOM 808 N N . GLY A 1 108 ? 0.527 -0.585 -5.120 1.00 96.19 108 GLY A N 1
ATOM 809 C CA . GLY A 1 108 ? 1.654 0.325 -5.202 1.00 96.19 108 GLY A CA 1
ATOM 810 C C . GLY A 1 108 ? 2.692 -0.073 -6.243 1.00 96.19 108 GLY A C 1
ATOM 811 O O . GLY A 1 108 ? 2.377 -0.587 -7.322 1.00 96.19 108 GLY A O 1
ATOM 812 N N . THR A 1 109 ? 3.948 0.201 -5.922 1.00 91.94 109 THR A N 1
ATOM 813 C CA . THR A 1 109 ? 5.088 -0.158 -6.760 1.00 91.94 109 THR A CA 1
ATOM 814 C C . THR A 1 109 ? 6.193 -0.803 -5.941 1.00 91.94 109 THR A C 1
ATOM 816 O O . THR A 1 109 ? 6.416 -0.447 -4.784 1.00 91.94 109 THR A O 1
ATOM 819 N N . GLU A 1 110 ? 6.879 -1.750 -6.560 1.00 89.44 110 GLU A N 1
ATOM 820 C CA . GLU A 1 110 ? 8.055 -2.425 -6.039 1.00 89.44 110 GLU A CA 1
ATOM 821 C C . GLU A 1 110 ? 9.129 -2.396 -7.128 1.00 89.44 110 GLU A C 1
ATOM 823 O O . GLU A 1 110 ? 8.885 -2.871 -8.234 1.00 89.44 110 GLU A O 1
ATOM 828 N N . PHE A 1 111 ? 10.289 -1.789 -6.863 1.00 85.69 111 PHE A N 1
ATOM 829 C CA . PHE A 1 111 ? 11.345 -1.586 -7.872 1.00 85.69 111 PHE A CA 1
ATOM 830 C C . PHE A 1 111 ? 10.861 -0.935 -9.175 1.00 85.69 111 PHE A C 1
ATOM 832 O O . PHE A 1 111 ? 11.324 -1.270 -10.262 1.00 85.69 111 PHE A O 1
ATOM 839 N N . GLY A 1 112 ? 9.893 -0.021 -9.079 1.00 83.44 112 GLY A N 1
ATOM 840 C CA . GLY A 1 112 ? 9.300 0.608 -10.255 1.00 83.44 112 GLY A CA 1
ATOM 841 C C . GLY A 1 112 ? 8.370 -0.311 -11.050 1.00 83.44 112 GLY A C 1
ATOM 842 O O . GLY A 1 112 ? 7.916 0.100 -12.111 1.00 83.44 112 GLY A O 1
ATOM 843 N N . LEU A 1 113 ? 8.055 -1.512 -10.554 1.00 85.88 113 LEU A N 1
ATOM 844 C CA . LEU A 1 113 ? 7.070 -2.428 -11.124 1.00 85.88 113 LEU A CA 1
ATOM 845 C C . LEU A 1 113 ? 5.744 -2.336 -10.370 1.00 85.88 113 LEU A C 1
ATOM 847 O O . LEU A 1 113 ? 5.715 -2.218 -9.145 1.00 85.88 113 LEU A O 1
ATOM 851 N N . ALA A 1 114 ? 4.628 -2.409 -11.091 1.00 91.06 114 ALA A N 1
ATOM 852 C CA . ALA A 1 114 ? 3.305 -2.434 -10.490 1.00 91.06 114 ALA A CA 1
ATOM 853 C C . ALA A 1 114 ? 3.135 -3.720 -9.672 1.00 91.06 114 ALA A C 1
ATOM 855 O O . ALA A 1 114 ? 3.335 -4.831 -10.174 1.00 91.06 114 ALA A O 1
ATOM 856 N N . ALA A 1 115 ? 2.720 -3.558 -8.420 1.00 93.25 115 ALA A N 1
ATOM 857 C CA . ALA A 1 115 ? 2.494 -4.657 -7.496 1.00 93.25 115 ALA A CA 1
ATOM 858 C C . ALA A 1 115 ? 1.277 -4.373 -6.615 1.00 93.25 115 ALA A C 1
ATOM 860 O O . ALA A 1 115 ? 0.843 -3.228 -6.443 1.00 93.25 115 ALA A O 1
ATOM 861 N N . TYR A 1 116 ? 0.740 -5.431 -6.019 1.00 96.88 116 TYR A N 1
ATOM 862 C CA . TYR A 1 116 ? -0.101 -5.299 -4.842 1.00 96.88 116 TYR A CA 1
ATOM 863 C C . TYR A 1 116 ? 0.353 -6.263 -3.751 1.00 96.88 116 TYR A C 1
ATOM 865 O O . TYR A 1 116 ? 0.892 -7.323 -4.038 1.00 96.88 116 TYR A O 1
ATOM 873 N N . TRP A 1 117 ? 0.100 -5.928 -2.493 1.00 97.69 117 TRP A N 1
ATOM 874 C CA . TRP A 1 117 ? 0.353 -6.794 -1.354 1.00 97.69 117 TRP A CA 1
ATOM 875 C C . TRP A 1 117 ? -0.955 -7.336 -0.815 1.00 97.69 117 TRP A C 1
ATOM 877 O O . TRP A 1 117 ? -1.895 -6.577 -0.577 1.00 97.69 117 TRP A O 1
ATOM 887 N N . LYS A 1 118 ? -0.994 -8.643 -0.560 1.00 96.94 118 LYS A N 1
ATOM 888 C CA . LYS A 1 118 ? -2.035 -9.283 0.242 1.00 96.94 118 LYS A CA 1
ATOM 889 C C . LYS A 1 118 ? -1.432 -9.666 1.588 1.00 96.94 118 LYS A C 1
ATOM 891 O O . LYS A 1 118 ? -0.524 -10.492 1.642 1.00 96.94 118 LYS A O 1
ATOM 896 N N . ASN A 1 119 ? -1.926 -9.073 2.673 1.00 96.38 119 ASN A N 1
ATOM 897 C CA . ASN A 1 119 ? -1.433 -9.308 4.038 1.00 96.38 119 ASN A CA 1
ATOM 898 C C . ASN A 1 119 ? 0.100 -9.158 4.157 1.00 96.38 119 ASN A C 1
ATOM 900 O O . ASN A 1 119 ? 0.773 -9.970 4.790 1.00 96.38 119 ASN A O 1
ATOM 904 N N . GLY A 1 120 ? 0.659 -8.140 3.495 1.00 94.19 120 GLY A N 1
ATOM 905 C CA . GLY A 1 120 ? 2.098 -7.856 3.496 1.00 94.19 120 GLY A CA 1
ATOM 906 C C . GLY A 1 120 ? 2.942 -8.691 2.528 1.00 94.19 120 GLY A C 1
ATOM 907 O O . GLY A 1 120 ? 4.146 -8.463 2.453 1.00 94.19 120 GLY A O 1
ATOM 908 N N . ILE A 1 121 ? 2.349 -9.634 1.788 1.00 93.94 121 ILE A N 1
ATOM 909 C CA . ILE A 1 121 ? 3.049 -10.465 0.796 1.00 93.94 121 ILE A CA 1
ATOM 910 C C . ILE A 1 121 ? 2.812 -9.905 -0.614 1.00 93.94 121 ILE A C 1
ATOM 912 O O . ILE A 1 121 ? 1.643 -9.739 -0.977 1.00 93.94 121 ILE A O 1
ATOM 916 N N . PRO A 1 122 ? 3.869 -9.617 -1.397 1.00 92.62 122 PRO A N 1
ATOM 917 C CA . PRO A 1 122 ? 3.740 -9.014 -2.717 1.00 92.62 122 PRO A CA 1
ATOM 918 C C . PRO A 1 122 ? 3.175 -9.994 -3.746 1.00 92.62 122 PRO A C 1
ATOM 920 O O . PRO A 1 122 ? 3.415 -11.202 -3.706 1.00 92.62 122 PRO A O 1
ATOM 923 N N . VAL A 1 123 ? 2.448 -9.429 -4.699 1.00 92.69 123 VAL A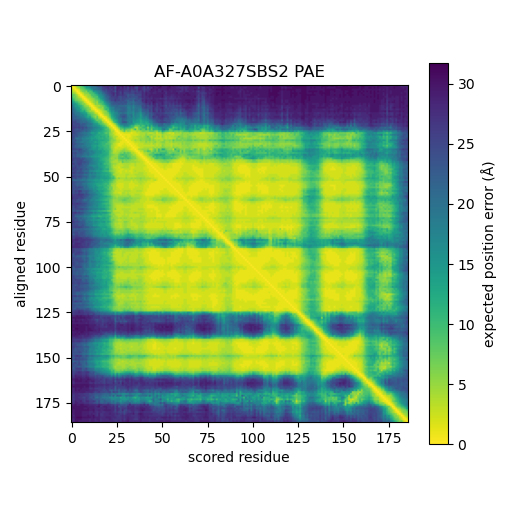 N 1
ATOM 924 C CA . VAL A 1 123 ? 1.984 -10.038 -5.938 1.00 92.69 123 VAL A CA 1
ATOM 925 C C . VAL A 1 123 ? 2.297 -9.056 -7.062 1.00 92.69 123 VAL A C 1
ATOM 927 O O . VAL A 1 123 ? 1.707 -7.976 -7.151 1.00 92.69 123 VAL A O 1
ATOM 930 N N . LEU A 1 124 ? 3.240 -9.435 -7.919 1.00 89.25 124 LEU A N 1
ATOM 931 C CA . LEU A 1 124 ? 3.673 -8.622 -9.051 1.00 89.25 124 LEU A CA 1
ATOM 932 C C . LEU A 1 124 ? 2.633 -8.663 -10.176 1.00 89.25 124 LEU A C 1
ATOM 934 O O . LEU A 1 124 ? 2.073 -9.719 -10.485 1.00 89.25 124 LEU A O 1
ATOM 938 N N . LEU A 1 125 ? 2.375 -7.504 -10.782 1.00 86.12 125 LEU A N 1
ATOM 939 C CA . LEU A 1 125 ? 1.404 -7.342 -11.869 1.00 86.12 125 L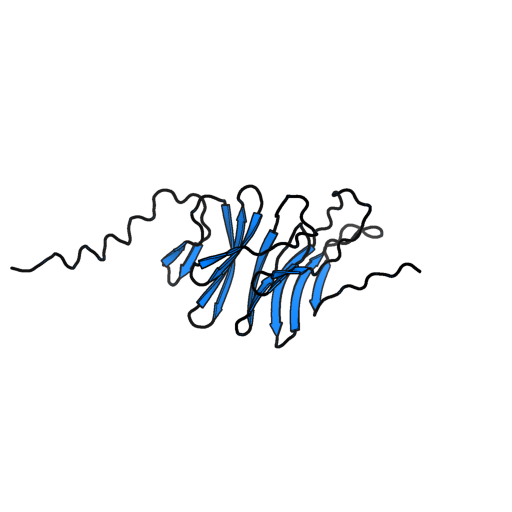EU A CA 1
ATOM 940 C C . LEU A 1 125 ? 2.070 -7.161 -13.233 1.00 86.12 125 LEU A C 1
ATOM 942 O O . LEU A 1 125 ? 1.511 -7.586 -14.242 1.00 86.12 125 LEU A O 1
ATOM 946 N N . ALA A 1 126 ? 3.251 -6.543 -13.260 1.00 74.62 126 ALA A N 1
ATOM 947 C CA . ALA A 1 126 ? 4.022 -6.324 -14.475 1.00 74.62 126 ALA A CA 1
ATOM 948 C C . ALA A 1 126 ? 5.124 -7.383 -14.644 1.00 74.62 126 ALA A C 1
ATOM 950 O O . ALA A 1 126 ? 5.763 -7.809 -13.680 1.00 74.62 126 ALA A O 1
ATOM 951 N N . LEU A 1 127 ? 5.368 -7.792 -15.893 1.00 63.69 127 LEU A N 1
ATOM 952 C CA . LEU A 1 127 ? 6.506 -8.638 -16.250 1.00 63.69 127 LEU A CA 1
ATOM 953 C C . LEU A 1 127 ? 7.769 -7.779 -16.348 1.00 63.69 127 LEU A C 1
ATOM 955 O O . LEU A 1 127 ? 7.781 -6.804 -17.094 1.00 63.69 127 LEU A O 1
ATOM 959 N N . LYS A 1 128 ? 8.858 -8.190 -15.687 1.00 60.28 128 LYS A N 1
ATOM 960 C CA . LYS A 1 128 ? 10.205 -7.706 -16.021 1.00 60.28 128 LYS A CA 1
ATOM 961 C C . LYS A 1 128 ? 10.509 -8.147 -17.455 1.00 60.28 128 LYS A C 1
ATOM 963 O O . LYS A 1 128 ? 10.563 -9.352 -17.707 1.00 60.28 128 LYS A O 1
ATOM 968 N N . LYS A 1 129 ? 10.649 -7.215 -18.401 1.00 54.91 129 LYS A N 1
ATOM 969 C CA . LYS A 1 129 ? 10.773 -7.556 -19.824 1.00 54.91 129 LYS A CA 1
ATOM 970 C C . LYS A 1 129 ? 12.038 -7.005 -20.488 1.00 54.91 129 LYS A C 1
ATOM 972 O O . LYS A 1 129 ? 11.955 -6.395 -21.534 1.00 54.91 129 LYS A O 1
ATOM 977 N N . SER A 1 130 ? 13.202 -7.378 -19.959 1.00 46.44 130 SER A N 1
ATOM 978 C CA . SER A 1 130 ? 14.288 -7.960 -20.763 1.00 46.44 130 SER A CA 1
ATOM 979 C C . SER A 1 130 ? 15.350 -8.593 -19.847 1.00 46.44 130 SER A C 1
ATOM 981 O O . SER A 1 130 ? 15.710 -7.988 -18.836 1.00 46.44 130 SER A O 1
ATOM 983 N N . PRO A 1 131 ? 15.874 -9.796 -20.149 1.00 47.41 131 PRO A N 1
ATOM 984 C CA . PRO A 1 131 ? 17.061 -10.337 -19.483 1.00 47.41 131 PRO A CA 1
ATOM 985 C C . PRO A 1 131 ? 18.356 -9.591 -19.842 1.00 47.41 131 PRO A C 1
ATOM 987 O O . PRO A 1 131 ? 19.365 -9.808 -19.175 1.00 47.41 131 PRO A O 1
ATOM 990 N N . ASP A 1 132 ? 18.343 -8.768 -20.900 1.00 49.69 132 ASP A N 1
ATOM 991 C CA . ASP A 1 132 ? 19.549 -8.180 -21.502 1.00 49.69 132 ASP A CA 1
ATOM 992 C C . ASP A 1 132 ? 19.758 -6.682 -21.231 1.00 49.69 132 ASP A C 1
ATOM 994 O O . ASP A 1 132 ? 20.826 -6.161 -21.550 1.00 49.69 132 ASP A O 1
ATOM 998 N N . GLN A 1 133 ? 18.797 -5.987 -20.618 1.00 45.44 133 GLN A N 1
ATOM 999 C CA . GLN A 1 133 ? 18.933 -4.555 -20.375 1.00 45.44 133 GLN A CA 1
ATOM 1000 C C . GLN A 1 133 ? 19.526 -4.306 -18.991 1.00 45.44 133 GLN A C 1
ATOM 1002 O O . GLN A 1 133 ? 18.939 -4.567 -17.938 1.00 45.44 133 GLN A O 1
ATOM 1007 N N . SER A 1 134 ? 20.745 -3.784 -19.014 1.00 42.62 134 SER A N 1
ATOM 1008 C CA . SER A 1 134 ? 21.414 -3.159 -17.888 1.00 42.62 134 SER A CA 1
ATOM 1009 C C . SER A 1 134 ? 20.597 -1.961 -17.395 1.00 42.62 134 SER A C 1
ATOM 1011 O O . SER A 1 134 ? 20.809 -0.857 -17.881 1.00 42.62 134 SER A O 1
ATOM 1013 N N . GLY A 1 135 ? 19.656 -2.179 -16.471 1.00 46.53 135 GLY A N 1
ATOM 1014 C CA . GLY A 1 135 ? 19.106 -1.206 -15.509 1.00 46.53 135 GLY A CA 1
ATOM 1015 C C . GLY A 1 135 ? 18.906 0.250 -15.960 1.00 46.53 135 GLY A C 1
ATOM 1016 O O . GLY A 1 135 ? 19.162 1.150 -15.164 1.00 46.53 135 GLY A O 1
ATOM 1017 N N . THR A 1 136 ? 18.507 0.498 -17.209 1.00 42.31 136 THR A N 1
ATOM 1018 C CA . THR A 1 136 ? 18.411 1.847 -17.814 1.00 42.31 136 THR A CA 1
ATOM 1019 C C . THR A 1 136 ? 17.145 2.044 -18.644 1.00 42.31 136 THR A C 1
ATOM 1021 O O . THR A 1 136 ? 16.881 3.144 -19.132 1.00 42.31 136 THR A O 1
ATOM 1024 N N . ASP A 1 137 ? 16.322 1.012 -18.778 1.00 48.72 137 ASP A N 1
ATOM 1025 C CA . ASP A 1 137 ? 14.964 1.118 -19.270 1.00 48.72 137 ASP A CA 1
ATOM 1026 C C . ASP A 1 137 ? 14.106 1.809 -18.202 1.00 48.72 137 ASP A C 1
ATOM 1028 O O . ASP A 1 137 ? 13.781 1.259 -17.153 1.00 48.72 137 ASP A O 1
ATOM 1032 N N . ASN A 1 138 ? 13.740 3.062 -18.485 1.00 52.19 138 ASN A N 1
ATOM 1033 C CA . ASN A 1 138 ? 12.828 3.906 -17.702 1.00 52.19 138 ASN A CA 1
ATOM 1034 C C . ASN A 1 138 ? 11.377 3.367 -17.691 1.00 52.19 138 ASN A C 1
ATOM 1036 O O . ASN A 1 138 ? 10.419 4.139 -17.652 1.00 52.19 138 ASN A O 1
ATOM 1040 N N . GLU A 1 139 ? 11.199 2.052 -17.786 1.00 58.94 139 GLU A N 1
ATOM 1041 C CA . GLU A 1 139 ? 9.912 1.374 -17.809 1.00 58.94 139 GLU A CA 1
ATOM 1042 C C . GLU A 1 139 ? 9.387 1.249 -16.384 1.00 58.94 139 GLU A C 1
ATOM 1044 O O . GLU A 1 139 ? 9.588 0.254 -15.687 1.00 58.94 139 GLU A O 1
ATOM 1049 N N . SER A 1 140 ? 8.707 2.300 -15.934 1.00 73.56 140 SER A N 1
ATOM 1050 C CA . SER A 1 140 ? 7.991 2.271 -14.670 1.00 73.56 140 SER A CA 1
ATOM 1051 C C . SER A 1 140 ? 6.554 1.809 -14.892 1.00 73.56 140 SER A C 1
ATOM 1053 O O . SER A 1 140 ? 5.828 2.292 -15.762 1.00 73.56 140 SER A O 1
ATOM 1055 N N . SER A 1 141 ? 6.104 0.884 -14.055 1.00 86.12 141 SER A N 1
ATOM 1056 C CA . SER A 1 141 ? 4.691 0.604 -13.853 1.00 86.12 141 SER A CA 1
ATOM 1057 C C . SER A 1 141 ? 4.324 0.833 -12.391 1.00 86.12 141 SER A C 1
ATOM 1059 O O . SER A 1 141 ? 5.089 0.559 -11.466 1.00 86.12 141 SER A O 1
ATOM 1061 N N . LYS A 1 142 ? 3.135 1.388 -12.167 1.00 89.81 142 LYS A N 1
ATOM 1062 C CA . LYS A 1 142 ? 2.642 1.732 -10.831 1.00 89.81 142 LYS A CA 1
ATOM 1063 C C . LYS A 1 142 ? 1.183 1.342 -10.713 1.00 89.81 142 LYS A C 1
ATOM 1065 O O . LYS A 1 142 ? 0.362 1.819 -11.495 1.00 89.81 142 LYS A O 1
ATOM 1070 N N . ALA A 1 143 ? 0.849 0.534 -9.712 1.00 94.75 143 ALA A N 1
ATOM 1071 C CA . ALA A 1 143 ? -0.535 0.289 -9.335 1.00 94.75 143 ALA A CA 1
ATOM 1072 C C . ALA A 1 143 ? -1.004 1.397 -8.390 1.00 94.75 143 ALA A C 1
ATOM 1074 O O . ALA A 1 143 ? -0.507 1.519 -7.277 1.00 94.75 143 ALA A O 1
ATOM 1075 N N . THR A 1 144 ? -1.957 2.216 -8.820 1.00 95.62 144 THR A N 1
ATOM 1076 C CA . THR A 1 144 ? -2.395 3.406 -8.073 1.00 95.62 144 THR A CA 1
ATOM 1077 C C . THR A 1 144 ? -3.706 3.194 -7.326 1.00 95.62 144 THR A C 1
ATOM 1079 O O . THR A 1 144 ? -4.026 3.962 -6.424 1.00 95.62 144 THR A O 1
ATOM 1082 N N . SER A 1 145 ? -4.476 2.163 -7.679 1.00 96.88 145 SER A N 1
ATOM 1083 C CA . SER A 1 145 ? -5.769 1.877 -7.059 1.00 96.88 145 SER A CA 1
ATOM 1084 C C . SER A 1 145 ? -6.059 0.381 -7.034 1.00 96.88 145 SER A C 1
ATOM 1086 O O . SER A 1 145 ? -5.719 -0.337 -7.975 1.00 96.88 145 SER A O 1
ATOM 1088 N N . ILE A 1 146 ? -6.712 -0.082 -5.968 1.00 97.75 146 ILE A N 1
ATOM 1089 C CA . ILE A 1 146 ? -7.127 -1.474 -5.794 1.00 97.75 146 ILE A CA 1
ATOM 1090 C C . ILE A 1 146 ? -8.561 -1.564 -5.274 1.00 97.75 146 ILE A C 1
ATOM 1092 O O . ILE A 1 146 ? -8.982 -0.793 -4.414 1.00 97.75 146 ILE A O 1
ATOM 1096 N N . ALA A 1 147 ? -9.303 -2.542 -5.780 1.00 97.06 147 ALA A N 1
ATOM 1097 C CA . ALA A 1 147 ? -10.617 -2.927 -5.287 1.00 97.06 147 ALA A CA 1
ATOM 1098 C C . ALA A 1 147 ? -10.751 -4.451 -5.317 1.00 97.06 147 ALA A C 1
ATOM 1100 O O . ALA A 1 147 ? -10.216 -5.115 -6.207 1.00 97.06 147 ALA A O 1
ATOM 1101 N N . VAL A 1 148 ? -11.487 -5.016 -4.362 1.00 96.75 148 VAL A N 1
ATOM 1102 C CA . VAL A 1 148 ? -11.705 -6.466 -4.277 1.00 96.75 148 VAL A CA 1
ATOM 1103 C C . VAL A 1 148 ? -13.197 -6.760 -4.234 1.00 96.75 148 VAL A C 1
ATOM 1105 O O . VAL A 1 148 ? -13.934 -6.147 -3.464 1.00 96.75 148 VAL A O 1
ATOM 1108 N N . SER A 1 149 ? -13.640 -7.714 -5.054 1.00 93.69 149 SER A N 1
ATOM 1109 C CA . SER A 1 149 ? -15.022 -8.195 -5.087 1.00 93.69 149 SER A CA 1
ATOM 1110 C C . SER A 1 149 ? -15.039 -9.720 -5.059 1.00 93.69 149 SER A C 1
ATOM 1112 O O . SER A 1 149 ? -14.637 -10.390 -6.012 1.00 93.69 149 SER A O 1
ATOM 1114 N N . GLY A 1 150 ? -15.470 -10.293 -3.934 1.00 91.69 150 GLY A N 1
ATOM 1115 C CA . GLY A 1 150 ? -15.413 -11.737 -3.720 1.00 91.69 150 GLY A CA 1
ATOM 1116 C C . GLY A 1 150 ? -13.977 -12.265 -3.814 1.00 91.69 150 GLY A C 1
ATOM 1117 O O . GLY A 1 150 ? -13.153 -11.971 -2.953 1.00 91.69 150 GLY A O 1
ATOM 1118 N N . LYS A 1 151 ? -13.693 -13.063 -4.850 1.00 89.31 151 LYS A N 1
ATOM 1119 C CA . LYS A 1 151 ? -12.355 -13.625 -5.118 1.00 89.31 151 LYS A CA 1
ATOM 1120 C C . LYS A 1 151 ? -11.528 -12.791 -6.100 1.00 89.31 151 LYS A C 1
ATOM 1122 O O . LYS A 1 151 ? -10.343 -13.066 -6.258 1.00 89.31 151 LYS A O 1
ATOM 1127 N N . ASP A 1 152 ? -12.145 -11.817 -6.763 1.00 93.31 152 ASP A N 1
ATOM 1128 C CA . ASP A 1 152 ? -11.500 -11.034 -7.808 1.00 93.31 152 ASP A CA 1
ATOM 1129 C C . ASP A 1 152 ? -10.799 -9.815 -7.207 1.00 93.31 152 ASP A C 1
ATOM 1131 O O . ASP A 1 152 ? -11.413 -9.011 -6.499 1.00 93.31 152 ASP A O 1
ATOM 1135 N N . VAL A 1 153 ? -9.514 -9.668 -7.532 1.00 96.19 153 VAL A N 1
ATOM 1136 C CA . VAL A 1 153 ? -8.726 -8.467 -7.235 1.00 96.19 153 VAL A CA 1
ATOM 1137 C C . VAL A 1 153 ? -8.620 -7.645 -8.515 1.00 96.19 153 VAL A C 1
ATOM 1139 O O . VAL A 1 153 ? -8.146 -8.127 -9.547 1.00 96.19 153 VAL A O 1
ATOM 1142 N N . HIS A 1 154 ? -9.085 -6.402 -8.447 1.00 95.25 154 HIS A N 1
ATOM 1143 C CA . HIS A 1 154 ? -9.017 -5.429 -9.525 1.00 95.25 154 HIS A CA 1
ATOM 1144 C C . HIS A 1 154 ? -7.999 -4.362 -9.166 1.00 95.25 154 HIS A C 1
ATOM 1146 O O . HIS A 1 154 ? -8.143 -3.688 -8.147 1.00 95.25 154 HIS A O 1
ATOM 1152 N N . VAL A 1 155 ? -6.997 -4.189 -10.020 1.00 94.94 155 VAL A N 1
ATOM 1153 C CA . VAL A 1 155 ? -5.966 -3.170 -9.831 1.00 94.94 155 VAL A CA 1
ATOM 1154 C C . VAL A 1 155 ? -5.942 -2.265 -11.051 1.00 94.94 155 VAL A C 1
ATOM 1156 O O . VAL A 1 155 ? -6.030 -2.752 -12.178 1.00 94.94 155 VAL A O 1
ATOM 1159 N N . ALA A 1 156 ? -5.856 -0.960 -10.823 1.00 92.88 156 ALA A N 1
ATOM 1160 C CA . ALA A 1 156 ? -5.680 0.043 -11.863 1.00 92.88 156 ALA A CA 1
ATOM 1161 C C . ALA A 1 156 ? -4.356 0.780 -11.660 1.00 92.88 156 ALA A C 1
ATOM 1163 O O . ALA A 1 156 ? -3.868 0.912 -10.532 1.00 92.88 156 ALA A O 1
ATOM 1164 N N . GLY A 1 157 ? -3.772 1.257 -12.753 1.00 90.19 157 GLY A N 1
ATOM 1165 C CA . GLY A 1 157 ? -2.474 1.907 -12.702 1.00 90.19 157 GLY A CA 1
ATOM 1166 C C . GLY A 1 157 ? -1.965 2.352 -14.059 1.00 90.19 157 GLY A C 1
ATOM 1167 O O . GLY A 1 157 ? -2.706 2.390 -15.043 1.00 90.19 157 GLY A O 1
ATOM 1168 N N . ILE A 1 158 ? -0.688 2.706 -14.077 1.00 84.31 158 ILE A N 1
ATOM 1169 C CA . ILE A 1 158 ? 0.035 3.090 -15.284 1.00 84.31 158 ILE A CA 1
ATOM 1170 C C . ILE A 1 158 ? 1.115 2.063 -15.585 1.00 84.31 158 ILE A C 1
ATOM 1172 O O . ILE A 1 158 ? 1.737 1.523 -14.667 1.00 84.31 158 ILE A O 1
ATOM 1176 N N . GLN A 1 159 ? 1.353 1.841 -16.868 1.00 79.88 159 GLN A N 1
ATOM 1177 C CA . GLN A 1 159 ? 2.537 1.161 -17.361 1.00 79.88 159 GLN A CA 1
ATOM 1178 C C . GLN A 1 159 ? 3.140 2.002 -18.484 1.00 79.88 159 GLN A C 1
ATOM 1180 O O . GLN A 1 159 ? 2.457 2.338 -19.457 1.00 79.88 159 GLN A O 1
ATOM 1185 N N . ASP A 1 160 ? 4.412 2.354 -18.333 1.00 71.56 160 ASP A N 1
ATOM 1186 C CA . ASP A 1 160 ? 5.213 2.853 -19.440 1.00 71.56 160 ASP A CA 1
ATOM 1187 C C . ASP A 1 160 ? 5.564 1.648 -20.330 1.00 71.56 160 ASP A C 1
ATOM 1189 O O . ASP A 1 160 ? 6.051 0.626 -19.851 1.00 71.56 160 ASP A O 1
ATOM 1193 N N . THR A 1 161 ? 5.239 1.724 -21.621 1.00 58.53 161 THR A N 1
ATOM 1194 C CA . THR A 1 161 ? 5.551 0.676 -22.609 1.00 58.53 161 THR A CA 1
ATOM 1195 C C . THR A 1 161 ? 6.584 1.196 -23.601 1.00 58.53 161 THR A C 1
ATOM 1197 O O . THR A 1 161 ? 6.528 2.365 -23.993 1.00 58.53 161 THR A O 1
ATOM 1200 N N . LEU A 1 162 ? 7.506 0.330 -24.046 1.00 53.59 162 LEU A N 1
ATOM 1201 C CA . LEU A 1 162 ? 8.498 0.687 -25.063 1.00 53.59 162 LEU A CA 1
ATOM 1202 C C . LEU A 1 162 ? 7.842 1.253 -26.321 1.00 53.59 162 LEU A C 1
ATOM 1204 O O . LEU A 1 162 ? 7.117 0.584 -27.057 1.00 53.59 162 LEU A O 1
ATOM 1208 N N . ALA A 1 163 ? 8.199 2.503 -26.576 1.00 44.84 163 ALA A N 1
ATOM 1209 C CA . ALA A 1 163 ? 7.913 3.312 -27.744 1.00 44.84 163 ALA A CA 1
ATOM 1210 C C . ALA A 1 163 ? 8.739 2.882 -28.975 1.00 44.84 163 ALA A C 1
ATOM 1212 O O . ALA A 1 163 ? 9.294 3.736 -29.661 1.00 44.84 163 ALA A O 1
ATOM 1213 N N . SER A 1 164 ? 8.861 1.586 -29.290 1.00 49.72 164 SER A N 1
ATOM 1214 C CA . SER A 1 164 ? 9.617 1.198 -30.496 1.00 49.72 164 SER A CA 1
ATOM 1215 C C . SER A 1 164 ? 8.883 1.520 -31.806 1.00 49.72 164 SER A C 1
ATOM 1217 O O . SER A 1 164 ? 9.497 1.424 -32.865 1.00 49.72 164 SER A O 1
ATOM 1219 N N . LEU A 1 165 ? 7.612 1.957 -31.765 1.00 40.34 165 LEU A N 1
ATOM 1220 C CA . LEU A 1 165 ? 6.887 2.422 -32.960 1.00 40.34 165 LEU A CA 1
ATOM 1221 C C . LEU A 1 165 ? 6.040 3.709 -32.804 1.00 40.34 165 LEU A C 1
ATOM 1223 O O . LEU A 1 165 ? 5.543 4.191 -33.816 1.00 40.34 165 LEU A O 1
ATOM 1227 N N . PHE A 1 166 ? 5.895 4.319 -31.617 1.00 45.72 166 PHE A N 1
ATOM 1228 C CA . PHE A 1 166 ? 5.167 5.597 -31.428 1.00 45.72 166 PHE A CA 1
ATOM 1229 C C . PHE A 1 166 ? 5.699 6.365 -30.202 1.00 45.72 166 PHE A C 1
ATOM 1231 O O . PHE A 1 166 ? 6.072 5.705 -29.237 1.00 45.72 166 PHE A O 1
ATOM 1238 N N . PRO A 1 167 ? 5.728 7.718 -30.186 1.00 46.19 167 PRO A N 1
ATOM 1239 C CA . PRO A 1 167 ? 6.293 8.501 -29.078 1.00 46.19 167 PRO A CA 1
ATOM 1240 C C . PRO A 1 167 ? 5.638 8.166 -27.725 1.00 46.19 167 PRO A C 1
ATOM 1242 O O . PRO A 1 167 ? 4.425 7.975 -27.665 1.00 46.19 167 PRO A O 1
ATOM 1245 N N . TYR A 1 168 ? 6.465 8.100 -26.668 1.00 43.16 168 TYR A N 1
ATOM 1246 C CA . TYR A 1 168 ? 6.141 7.850 -25.249 1.00 43.16 168 TYR A CA 1
ATOM 1247 C C . TYR A 1 168 ? 4.655 8.035 -24.891 1.00 43.16 168 TYR A C 1
ATOM 1249 O O . TYR A 1 168 ? 4.151 9.161 -24.844 1.00 43.16 168 TYR A O 1
ATOM 1257 N N . ARG A 1 169 ? 3.952 6.939 -24.578 1.00 45.97 169 ARG A N 1
ATOM 1258 C CA . ARG A 1 169 ? 2.553 6.984 -24.135 1.00 45.97 169 ARG A CA 1
ATOM 1259 C C . ARG A 1 169 ? 2.404 6.277 -22.792 1.00 45.97 169 ARG A C 1
ATOM 1261 O O . ARG A 1 169 ? 2.599 5.073 -22.708 1.00 45.97 169 ARG A O 1
ATOM 1268 N N . LYS A 1 170 ? 1.976 7.019 -21.768 1.00 51.97 170 LYS A N 1
ATOM 1269 C CA . LYS A 1 170 ? 1.419 6.432 -20.542 1.00 51.97 170 LYS A CA 1
ATOM 1270 C C . LYS A 1 170 ? 0.066 5.818 -20.872 1.00 51.97 170 LYS A C 1
ATOM 1272 O O . LYS A 1 170 ? -0.825 6.528 -21.346 1.00 51.97 170 LYS A O 1
ATOM 1277 N N . ILE A 1 171 ? -0.089 4.520 -20.635 1.00 54.66 171 ILE A N 1
ATOM 1278 C CA . ILE A 1 171 ? -1.356 3.817 -20.845 1.00 54.66 171 ILE A CA 1
ATOM 1279 C C . ILE A 1 171 ? -1.958 3.493 -19.478 1.00 54.66 171 ILE A C 1
ATOM 1281 O O . ILE A 1 171 ? -1.259 3.073 -18.557 1.00 54.66 171 ILE A O 1
ATOM 1285 N N . LEU A 1 172 ? -3.261 3.746 -19.341 1.00 51.97 172 LEU A N 1
ATOM 1286 C CA . LEU A 1 172 ? -4.038 3.306 -18.190 1.00 51.97 172 LEU A CA 1
ATOM 1287 C C . LEU A 1 172 ? -4.328 1.813 -18.358 1.00 51.97 172 LEU A C 1
ATOM 1289 O O . LEU A 1 172 ? -4.988 1.424 -19.324 1.00 51.97 172 LEU A O 1
ATOM 1293 N N . GLU A 1 173 ? -3.876 0.997 -17.415 1.00 57.38 173 GLU A N 1
ATOM 1294 C CA . GLU A 1 173 ? -4.090 -0.448 -17.446 1.00 57.38 173 GLU A CA 1
ATOM 1295 C C . GLU A 1 173 ? -4.963 -0.923 -16.282 1.00 57.38 173 GLU A C 1
ATOM 1297 O O . GLU A 1 173 ? -4.995 -0.327 -15.200 1.00 57.38 173 GLU A O 1
ATOM 1302 N N . LYS A 1 174 ? -5.704 -2.010 -16.529 1.00 63.09 174 LYS A N 1
ATOM 1303 C CA . LYS A 1 174 ? -6.523 -2.710 -15.537 1.00 63.09 174 LYS A CA 1
ATOM 1304 C C . LYS A 1 174 ? -6.093 -4.169 -15.480 1.00 63.09 174 LYS A C 1
ATOM 1306 O O . LYS A 1 174 ? -6.296 -4.909 -16.441 1.00 63.09 174 LYS A O 1
ATOM 1311 N N . TRP A 1 175 ? -5.603 -4.604 -14.326 1.00 62.97 175 TRP A N 1
ATOM 1312 C CA . TRP A 1 175 ? -5.261 -6.001 -14.073 1.00 62.97 175 TRP A CA 1
ATOM 1313 C C . TRP A 1 175 ? -6.417 -6.717 -13.364 1.00 62.97 175 TRP A C 1
ATOM 1315 O O . TRP A 1 175 ? -7.033 -6.185 -12.434 1.00 62.97 175 TRP A O 1
ATOM 1325 N N . LYS A 1 176 ? -6.721 -7.940 -13.816 1.00 52.97 176 LYS A N 1
ATOM 1326 C CA . LYS A 1 176 ? -7.669 -8.868 -13.183 1.00 52.97 176 LYS A CA 1
ATOM 1327 C C . LYS A 1 176 ? -6.992 -10.236 -13.073 1.00 52.97 176 LYS A C 1
ATOM 1329 O O . LYS A 1 176 ? -6.702 -10.818 -14.106 1.00 52.97 176 LYS A O 1
ATOM 1334 N N . ASN A 1 177 ? -6.775 -10.722 -11.847 1.00 49.56 177 ASN A N 1
ATOM 1335 C CA . ASN A 1 177 ? -6.247 -12.056 -11.502 1.00 49.56 177 ASN A CA 1
ATOM 1336 C C . ASN A 1 177 ? -5.031 -12.531 -12.344 1.00 49.56 177 ASN A C 1
ATOM 1338 O O . ASN A 1 177 ? -5.224 -13.146 -13.383 1.00 49.56 177 ASN A O 1
ATOM 1342 N N . HIS A 1 178 ? -3.808 -12.297 -11.835 1.00 47.59 178 HIS A N 1
ATOM 1343 C CA . HIS A 1 178 ? -2.493 -12.827 -12.273 1.00 47.59 178 HIS A CA 1
ATOM 1344 C C . HIS A 1 178 ? -2.304 -13.066 -13.786 1.00 47.59 178 HIS A C 1
ATOM 1346 O O . HIS A 1 178 ? -2.742 -14.084 -14.317 1.00 47.59 178 HIS A O 1
ATOM 1352 N N . TYR A 1 179 ? -1.533 -12.213 -14.467 1.00 38.25 179 TYR A N 1
ATOM 1353 C CA . TYR A 1 179 ? -1.125 -12.471 -15.853 1.00 38.25 179 TYR A CA 1
ATOM 1354 C C . TYR A 1 179 ? 0.384 -12.737 -15.946 1.00 38.25 179 TYR A C 1
ATOM 1356 O O . TYR A 1 179 ? 1.192 -11.819 -15.879 1.00 38.25 179 TYR A O 1
ATOM 1364 N N . TYR A 1 180 ? 0.756 -14.006 -16.139 1.00 39.31 180 TYR A N 1
ATOM 1365 C CA . TYR A 1 180 ? 2.075 -14.411 -16.640 1.00 39.31 180 TYR A CA 1
ATOM 1366 C C . TYR A 1 180 ? 1.903 -15.351 -17.845 1.00 39.31 180 TYR A C 1
ATOM 1368 O O . TYR A 1 180 ? 1.861 -16.569 -17.664 1.00 39.31 180 TYR A O 1
ATOM 1376 N N . PRO A 1 181 ? 1.852 -14.854 -19.094 1.00 32.66 181 PRO A N 1
ATOM 1377 C CA . PRO A 1 181 ? 2.235 -15.656 -20.237 1.00 32.66 181 PRO A CA 1
ATOM 1378 C C . PRO A 1 181 ? 3.727 -15.438 -20.479 1.00 32.66 181 PRO A C 1
ATOM 1380 O O . PRO A 1 181 ? 4.162 -14.424 -21.027 1.00 32.66 181 PRO A O 1
ATOM 1383 N N . ILE A 1 182 ? 4.520 -16.425 -20.075 1.00 35.03 182 ILE A N 1
ATOM 1384 C CA . ILE A 1 182 ? 5.857 -16.614 -20.629 1.00 35.03 182 ILE A CA 1
ATOM 1385 C C . ILE A 1 182 ? 5.631 -16.893 -22.119 1.00 35.03 182 ILE A C 1
ATOM 1387 O O . ILE A 1 182 ? 5.038 -17.913 -22.476 1.00 35.03 182 ILE A O 1
ATOM 1391 N N . GLN A 1 183 ? 6.036 -15.973 -22.993 1.00 32.53 183 GLN A N 1
ATOM 1392 C CA . GLN A 1 183 ? 6.127 -16.264 -24.420 1.00 32.53 183 GLN A CA 1
ATOM 1393 C C . GLN A 1 183 ? 7.186 -17.360 -24.566 1.00 32.53 183 GLN A C 1
ATOM 1395 O O . GLN A 1 183 ? 8.376 -17.103 -24.398 1.00 32.53 183 GLN A O 1
ATOM 1400 N N . LYS A 1 184 ? 6.750 -18.602 -24.809 1.00 32.25 184 LYS A N 1
ATOM 1401 C CA . LYS A 1 184 ? 7.634 -19.641 -25.336 1.00 32.25 184 LYS A CA 1
ATOM 1402 C C . LYS A 1 184 ? 8.079 -19.159 -26.710 1.00 32.25 184 LYS A C 1
ATOM 1404 O O . LYS A 1 184 ? 7.274 -19.140 -27.635 1.00 32.25 184 LYS A O 1
ATOM 1409 N N . THR A 1 185 ? 9.334 -18.752 -26.828 1.00 35.28 185 THR A N 1
ATOM 1410 C CA . THR A 1 185 ? 9.993 -18.660 -28.128 1.00 35.28 185 THR A CA 1
ATOM 1411 C C . THR A 1 185 ? 10.094 -20.081 -28.679 1.00 35.28 185 THR A C 1
ATOM 1413 O O . THR A 1 185 ? 10.670 -20.953 -28.024 1.00 35.28 185 THR A O 1
ATOM 1416 N N . SER A 1 186 ? 9.428 -20.307 -29.811 1.00 44.00 186 SER A N 1
ATOM 1417 C CA . SER A 1 186 ? 9.523 -21.506 -30.650 1.00 44.00 186 SER A CA 1
ATOM 1418 C C . SER A 1 186 ? 10.916 -21.679 -31.232 1.00 44.00 186 SER A C 1
ATOM 1420 O O . SER A 1 186 ? 11.480 -20.634 -31.623 1.00 44.00 186 SER A O 1
#

pLDDT: mean 74.29, std 21.92, range [31.7, 98.56]

Sequence (186 aa):
MCNSKSLIKSALSLFLIFLTALVSCDYWKDGIPVVLTDGHANASATAITVKGTDVYVAGYENDEIAVARYCKNGKQTVLKIDSKLSNGANYSEAYSIFIAGNDVYIAGTEFGLAAYWKNGIPVLLALKKSPDQSGTDNESSKATSIAVSGKDVHVAGIQDTLASLFPYRKILEKWKNHYYPIQKTS

Foldseek 3Di:
DDDPPPPPVVPVVPPPPPDDQQAFEWDDDVNRIDTQDPNPFHWYFQEWDDDDPWIKTWWWTCPVATWTWMDISSRIDTADADPVPDPPGFHWTWHEWDDDPPWIKTWWDTPLFTWIDIVSYIDGDDDPPDPPDDPDPPWGKIFNYWDDDDPKIKTWTWTFDDPPPHPTDTDIDIDIPDDDDPPPDD

Mean predicted aligned error: 12.39 Å

Radius of gyration: 21.01 Å; Cα contacts (8 Å, |Δi|>4): 385; chains: 1; bounding box: 37×40×87 Å

Organism: NCBI:txid188932

=== Feature glossary ===
Key to the feature types in this record:

pLDDT. pLDDT is the predicted lDDT-Cα score: AlphaFold's confidence that the local environment of each residue (all inter-atomic distances within 15 Å) is correctly placed. It is a per-residue number between 0 and 100, with higher meaning more reliable.

Radius of gyration, Cα contacts, bounding box. The geometric summary reports three shape descriptors. Rg (radius of gyration) measures how spread out the Cα atoms are about their centre of mass; compact globular proteins have small Rg, elongated or unfolded ones large. Cα contacts (<8 Å, |i−j|>4) count long-range residue pairs in spatial proximity — high for tightly packed folds, near zero for rods or random coil. The bounding-box extents give the protein's footprint along x, y, z in Å.

Backbone torsions (φ/ψ). Backbone dihedral angles. Every residue except chain termini has a φ (preceding-C → N → Cα → C) and a ψ (N → Cα → C → next-N). They are reported in degrees following the IUPAC sign convention. Secondary structure is essentially a statement about which (φ, ψ) basin each residue occupies.

Contact-map, Ramachandran, and PAE plots. Plot images: a contact map (which residues are close in 3D, as an N×N binary image), a Ramachandran scatter (backbone torsion angles, revealing secondary-structure composition at a glance), and — for AlphaFold structures — a PAE heatmap (pairwise prediction confidence).

Predicted aligned error. Predicted Aligned Error (PAE) is an AlphaFold confidence matrix: entry (i, j) is the expected error in the position of residue j, in ångströms, when the prediction is superimposed on the true structure at residue i. Low PAE within a block of residues means that block is internally rigid and well-predicted; high PAE between two blocks means their relative placement is uncertain even if each block individually is confident.

Secondary structure (3-state, P-SEA). Three-state secondary structure (P-SEA) collapses the eight DSSP classes into helix (a), strand (b), and coil (c). P-SEA assigns these from Cα geometry alone — distances and angles — without requiring backbone oxygens, so it works on any Cα trace.

Solvent-accessible surface area. Solvent-accessible surface area (SASA) is the area in Å² traced out by the centre of a 1.4 Å probe sphere (a water molecule) rolled over the protein's van der Waals surface (Shrake–Rupley / Lee–Richards construction). Buried residues have near-zero SASA; fully exposed residues can exceed 200 Å². The total SASA scales roughly with the number of surface residues.

Foldseek 3Di. The Foldseek 3Di string encodes local tertiary geometry as a 20-letter alphabet — one character per residue — derived from the relative positions of nearby Cα atoms. Unlike the amino-acid sequence, 3Di is a direct function of the 3D structure, so two proteins with the same fold have similar 3Di strings even at low sequence identity.

B-factor. For experimental (PDB) structures, the B-factor (temperature factor) quantifies the positional spread of each atom in the crystal — a combination of thermal vibration and static disorder — in units of Å². High B-factors mark flexible loops or poorly resolved regions; low B-factors mark the rigid, well-ordered core.

mmCIF coordinates. The mmCIF block holds the 3D Cartesian coordinates of each backbone atom (N, Cα, C, O) in ångströms. mmCIF is the PDB's canonical archive format — a tagged-loop text representation of the atomic model.

InterPro / GO / CATH / organism. Functional annotations link the protein to curated databases. InterPro entries identify conserved domains and families by matching the sequence against member-database signatures (Pfam, PROSITE, CDD, …). Gene Ontology (GO) terms describe molecular function, biological process, and cellular component in a controlled vocabulary. CATH places the structure in a hierarchical fold classification (Class/Architecture/Topology/Homologous-superfamily). The organism is the source species.

Rendered structure images. Structure images are PyMOL renders from six orthogonal camera directions. Cartoon representation draws helices as coils and strands as arrows; sticks shows the backbone as bonds; surface shows the solvent-excluded envelope. Rainbow coloring maps sequence position to hue (blue→red, N→C); chain coloring assigns a distinct color per polypeptide.

Sequence. This is the polypeptide sequence — one letter per residue, N-terminus first. Length ranges from a few dozen residues for small domains to over a thousand for large multi-doma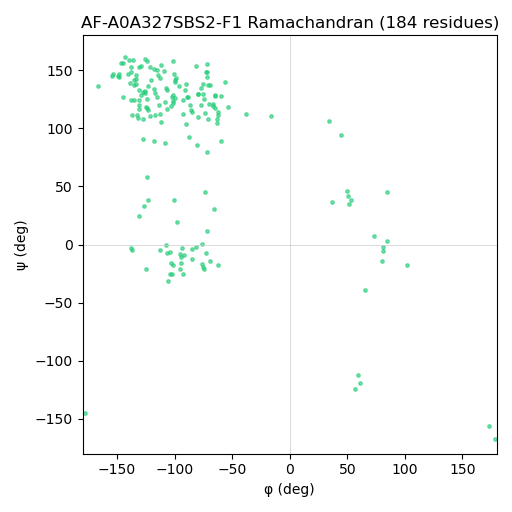in proteins.

Secondary structure (8-state, DSSP). The SS8 string is DSSP's per-residue secondary-structure call. α-helix (H) means an i→i+4 H-bond ladder; β-strand (E) means the residue participates in a β-sheet; 3₁₀ (G) and π (I) are tighter and wider helices; T/S are turns/bends; '-' is loop.

Nearest PDB structures. Structural nearest neighbors (via Foldseek easy-search vs the PDB). Reported per hit: target PDB id, E-value, and alignment TM-score. A TM-score above ~0.5 is the conventional threshold for 'same fold'.